Protein AF-A0A7L7L0I7-F1 (afdb_monomer)

Structure (mmCIF, N/CA/C/O backbone):
data_AF-A0A7L7L0I7-F1
#
_entry.id   AF-A0A7L7L0I7-F1
#
loop_
_atom_site.group_PDB
_atom_site.id
_atom_site.type_symbol
_atom_site.label_atom_id
_atom_site.label_alt_id
_atom_site.label_comp_id
_atom_site.label_asym_id
_atom_site.label_entity_id
_atom_site.label_seq_id
_atom_site.pdbx_PDB_ins_code
_atom_site.Cartn_x
_atom_site.Cartn_y
_atom_site.Cartn_z
_atom_site.occupancy
_atom_site.B_iso_or_equiv
_atom_site.auth_seq_id
_atom_site.auth_comp_id
_atom_site.auth_asym_id
_atom_site.auth_atom_id
_atom_site.pdbx_PDB_model_num
ATOM 1 N N . MET A 1 1 ? -63.829 -48.432 -15.837 1.00 37.16 1 MET A N 1
ATOM 2 C CA . MET A 1 1 ? -62.520 -49.097 -15.659 1.00 37.16 1 MET A CA 1
ATOM 3 C C . MET A 1 1 ? -61.585 -48.147 -14.925 1.00 37.16 1 MET A C 1
ATOM 5 O O . MET A 1 1 ? -61.527 -46.977 -15.271 1.00 37.16 1 MET A O 1
ATOM 9 N N . ARG A 1 2 ? -60.943 -48.648 -13.865 1.00 33.72 2 ARG A N 1
ATOM 10 C CA . ARG A 1 2 ? -59.972 -47.955 -13.002 1.00 33.72 2 ARG A CA 1
ATOM 11 C C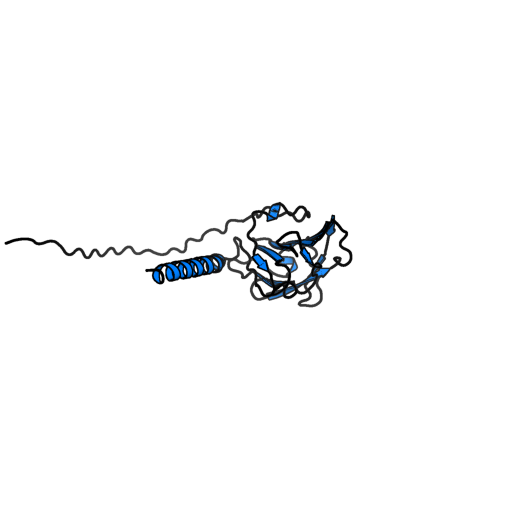 . ARG A 1 2 ? -58.786 -47.398 -13.803 1.00 33.72 2 ARG A C 1
ATOM 13 O O . ARG A 1 2 ? -58.254 -48.125 -14.635 1.00 33.72 2 ARG A O 1
ATOM 20 N N . LYS A 1 3 ? -58.307 -46.205 -13.429 1.00 29.91 3 LYS A N 1
ATOM 21 C CA . LYS A 1 3 ? -56.984 -45.972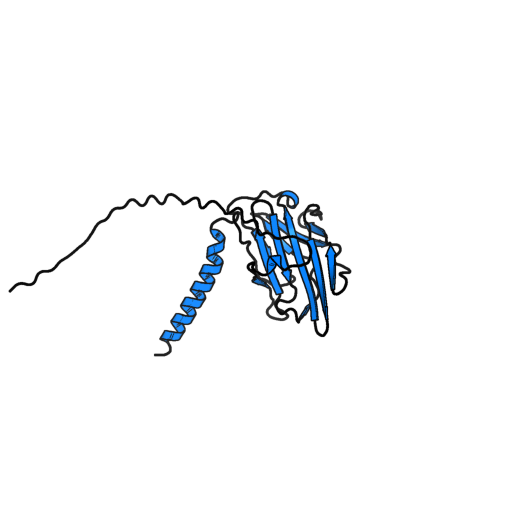 -12.805 1.00 29.91 3 LYS A CA 1
ATOM 22 C C . LYS A 1 3 ? -56.969 -44.570 -12.164 1.00 29.91 3 LYS A C 1
ATOM 24 O O . LYS A 1 3 ? -56.978 -43.557 -12.846 1.00 29.91 3 LYS A O 1
ATOM 29 N N . ILE A 1 4 ? -57.028 -44.578 -10.835 1.00 42.09 4 ILE A N 1
ATOM 30 C CA . ILE A 1 4 ? -56.716 -43.489 -9.893 1.00 42.09 4 ILE A CA 1
ATOM 31 C C . ILE A 1 4 ? -55.184 -43.376 -9.796 1.00 42.09 4 ILE A C 1
ATOM 33 O O . ILE A 1 4 ? -54.540 -44.402 -10.007 1.00 42.09 4 ILE A O 1
ATOM 37 N N . ILE A 1 5 ? -54.643 -42.191 -9.461 1.00 40.88 5 ILE A N 1
ATOM 38 C CA . ILE A 1 5 ? -53.455 -41.898 -8.604 1.00 40.88 5 ILE A CA 1
ATOM 39 C C . ILE A 1 5 ? -53.009 -40.453 -8.905 1.00 40.88 5 ILE A C 1
ATOM 41 O O . ILE A 1 5 ? -52.876 -40.106 -10.070 1.00 40.88 5 ILE A O 1
ATOM 45 N N . PHE A 1 6 ? -52.674 -39.555 -7.980 1.00 31.58 6 PHE A N 1
ATOM 46 C CA . PHE A 1 6 ? -52.970 -39.321 -6.561 1.00 31.58 6 PHE A CA 1
ATOM 47 C C . PHE A 1 6 ? -52.436 -37.895 -6.328 1.00 31.58 6 PHE A C 1
ATOM 49 O O . PHE A 1 6 ? -51.291 -37.605 -6.674 1.00 31.58 6 PHE A O 1
ATOM 56 N N . THR A 1 7 ? -53.246 -37.003 -5.769 1.00 41.06 7 THR A N 1
ATOM 57 C CA . THR A 1 7 ? -52.778 -35.722 -5.230 1.00 41.06 7 THR A CA 1
ATOM 58 C C . THR A 1 7 ? -51.928 -35.999 -3.991 1.00 41.06 7 THR A C 1
ATOM 60 O O . THR A 1 7 ? -52.389 -36.713 -3.103 1.00 41.06 7 THR A O 1
ATOM 63 N N . LEU A 1 8 ? -50.739 -35.403 -3.879 1.00 31.83 8 LEU A N 1
ATOM 64 C CA . LEU A 1 8 ? -50.093 -35.194 -2.580 1.00 31.83 8 LEU A CA 1
ATOM 65 C C . LEU A 1 8 ? -49.667 -33.734 -2.441 1.00 31.83 8 LEU A C 1
ATOM 67 O O . LEU A 1 8 ? -48.623 -33.295 -2.913 1.00 31.83 8 LEU A O 1
ATOM 71 N N . MET A 1 9 ? -50.542 -33.000 -1.766 1.00 39.47 9 MET A N 1
ATOM 72 C CA . MET A 1 9 ? -50.260 -31.751 -1.087 1.00 39.47 9 MET A CA 1
ATOM 73 C C . MET A 1 9 ? -49.710 -32.152 0.288 1.00 39.47 9 MET A C 1
ATOM 75 O O . MET A 1 9 ? -50.457 -32.673 1.112 1.00 39.47 9 MET A O 1
ATOM 79 N N . ILE A 1 10 ? -48.407 -31.984 0.520 1.00 38.50 10 ILE A N 1
ATOM 80 C CA . ILE A 1 10 ? -47.826 -32.109 1.860 1.00 38.50 10 ILE A CA 1
ATOM 81 C C . ILE A 1 10 ? -47.528 -30.700 2.364 1.00 38.50 10 ILE A C 1
ATOM 83 O O . ILE A 1 10 ? -46.547 -30.070 1.971 1.00 38.50 10 ILE A O 1
ATOM 87 N N . LEU A 1 11 ? -48.403 -30.228 3.254 1.00 36.75 11 LEU A N 1
ATOM 88 C CA . LEU A 1 11 ? -48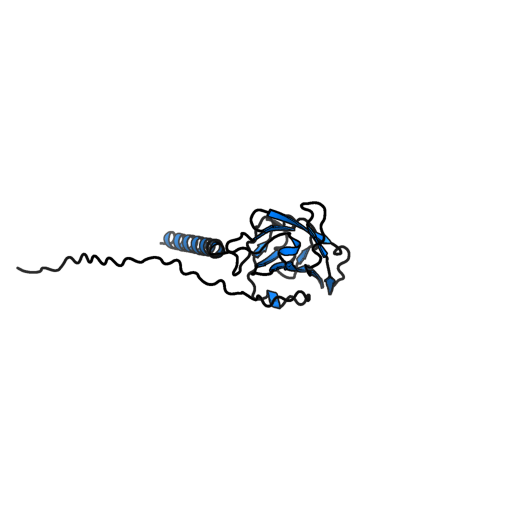.031 -29.307 4.318 1.00 36.75 11 LEU A CA 1
ATOM 89 C C . LEU A 1 11 ? -46.926 -29.975 5.152 1.00 36.75 11 LEU A C 1
ATOM 91 O O . LEU A 1 11 ? -47.187 -30.971 5.821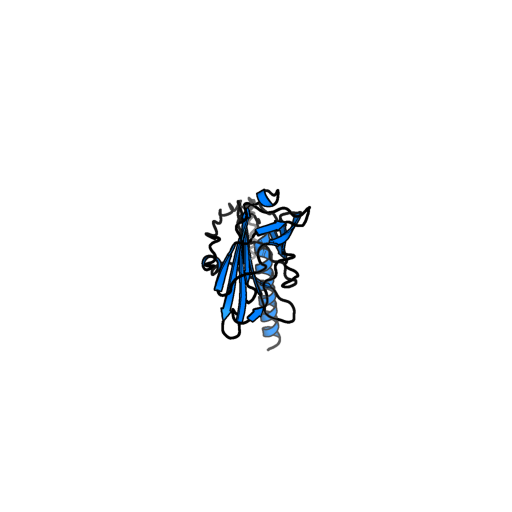 1.00 36.75 11 LEU A O 1
ATOM 95 N N . PHE A 1 12 ? -45.730 -29.395 5.173 1.00 39.81 12 PHE A N 1
ATOM 96 C CA . PHE A 1 12 ? -44.852 -29.484 6.337 1.00 39.81 12 PHE A CA 1
ATOM 97 C C . PHE A 1 12 ? -44.577 -28.062 6.808 1.00 39.81 12 PHE A C 1
ATOM 99 O O . PHE A 1 12 ? -43.749 -27.343 6.253 1.00 39.81 12 PHE A O 1
ATOM 106 N N . GLY A 1 13 ? -45.318 -27.660 7.839 1.00 38.69 13 GLY A N 1
ATOM 107 C CA . GLY A 1 13 ? -44.856 -26.629 8.745 1.00 38.69 13 GLY A CA 1
ATOM 108 C C . GLY A 1 13 ? -43.632 -27.169 9.470 1.00 38.69 13 GLY A C 1
ATOM 109 O O . GLY A 1 13 ? -43.744 -28.031 10.335 1.00 38.69 13 GLY A O 1
ATOM 110 N N . VAL A 1 14 ? -42.464 -26.662 9.103 1.00 39.59 14 VAL A N 1
ATOM 111 C CA . VAL A 1 14 ? -41.345 -26.549 10.028 1.00 39.59 14 VAL A CA 1
ATOM 112 C C . VAL A 1 14 ? -41.208 -25.057 10.246 1.00 39.59 14 VAL A C 1
ATOM 114 O O . VAL A 1 14 ? -40.896 -24.319 9.312 1.00 39.59 14 VAL A O 1
ATOM 117 N N . GLY A 1 15 ? -41.508 -24.604 11.461 1.00 37.28 15 GLY A N 1
ATOM 118 C CA . GLY A 1 15 ? -41.040 -23.308 11.919 1.00 37.28 15 GLY A CA 1
ATOM 119 C C . GLY A 1 15 ? -39.521 -23.355 11.898 1.00 37.28 15 GLY A C 1
ATOM 120 O O . GLY A 1 15 ? -38.905 -23.778 12.867 1.00 37.28 15 GLY A O 1
ATOM 121 N N . MET A 1 16 ? -38.918 -22.991 10.768 1.00 38.62 16 MET A N 1
ATOM 122 C CA . MET A 1 16 ? -37.518 -22.613 10.742 1.00 38.62 16 MET A CA 1
ATOM 123 C C . MET A 1 16 ? -37.476 -21.250 11.412 1.00 38.62 16 MET A C 1
ATOM 125 O O . MET A 1 16 ? -37.621 -20.210 10.771 1.00 38.62 16 MET A O 1
ATOM 129 N N . SER A 1 17 ? -37.352 -21.261 12.735 1.00 36.41 17 SER A N 1
ATOM 130 C CA . SER A 1 17 ? -36.652 -20.193 13.420 1.00 36.41 17 SER A CA 1
ATOM 131 C C . SER A 1 17 ? -35.310 -20.072 12.711 1.00 36.41 17 SER A C 1
ATOM 133 O O . SER A 1 17 ? -34.420 -20.905 12.872 1.00 36.41 17 SER A O 1
ATOM 135 N N . PHE A 1 18 ? -35.195 -19.068 11.844 1.00 34.66 18 PHE A N 1
ATOM 136 C CA . PHE A 1 18 ? -33.903 -18.559 11.436 1.00 34.66 18 PHE A CA 1
ATOM 137 C C . PHE A 1 18 ? -33.312 -17.940 12.696 1.00 34.66 18 PHE A C 1
ATOM 139 O O . PHE A 1 18 ? -33.428 -16.738 12.924 1.00 34.66 18 PHE A O 1
ATOM 146 N N . GLU A 1 19 ? -32.750 -18.774 13.570 1.00 34.09 19 GLU A N 1
ATOM 147 C CA . GLU A 1 19 ? -31.750 -18.264 14.483 1.00 34.09 19 GLU A CA 1
ATOM 148 C C . GLU A 1 19 ? -30.658 -17.711 13.573 1.00 34.09 19 GLU A C 1
ATOM 150 O O . GLU A 1 19 ? -30.150 -18.453 12.722 1.00 34.09 19 GLU A O 1
ATOM 155 N N . PRO A 1 20 ? -30.355 -16.403 13.635 1.00 35.62 20 PRO A N 1
ATOM 156 C CA . PRO A 1 20 ? -29.200 -15.906 12.928 1.00 35.62 20 PRO A CA 1
ATOM 157 C C . PRO A 1 20 ? -28.028 -16.722 13.456 1.00 35.62 20 PRO A C 1
ATOM 159 O O . PRO A 1 20 ? -27.675 -16.623 14.630 1.00 35.62 20 PRO A O 1
ATOM 162 N N . THR A 1 21 ? -27.448 -17.571 12.608 1.00 33.16 21 THR A N 1
ATOM 163 C CA . THR A 1 21 ? -26.147 -18.151 12.901 1.00 33.16 21 THR A CA 1
ATOM 164 C C . THR A 1 21 ? -25.219 -16.969 13.091 1.00 33.16 21 THR A C 1
ATOM 166 O O . THR A 1 21 ? -24.841 -16.304 12.125 1.00 33.16 21 THR A O 1
ATOM 169 N N . VAL A 1 22 ? -24.896 -16.679 14.347 1.00 36.16 22 VAL A N 1
ATOM 170 C CA . VAL A 1 22 ? -23.727 -15.895 14.716 1.00 36.16 22 VAL A CA 1
ATOM 171 C C . VAL A 1 22 ? -22.538 -16.717 14.251 1.00 36.16 22 VAL A C 1
ATOM 173 O O . VAL A 1 22 ? -21.997 -17.550 14.972 1.00 36.16 22 VAL A O 1
ATOM 176 N N . VAL A 1 23 ? -22.187 -16.548 12.977 1.00 39.06 23 VAL A N 1
ATOM 177 C CA . VAL A 1 23 ? -20.902 -16.995 12.466 1.00 39.06 23 VAL A CA 1
ATOM 178 C C . VAL A 1 23 ? -19.900 -16.158 13.240 1.00 39.06 23 VAL A C 1
ATOM 180 O O . VAL A 1 23 ? -19.823 -14.944 13.049 1.00 39.06 23 VAL A O 1
ATOM 183 N N . SER A 1 24 ? -19.218 -16.782 14.199 1.00 36.16 24 SER A N 1
ATOM 184 C CA . SER A 1 24 ? -18.076 -16.152 14.842 1.00 36.16 24 SER A CA 1
ATOM 185 C C . SER A 1 24 ? -17.120 -15.784 13.717 1.00 36.16 24 SER A C 1
ATOM 187 O O . SER A 1 24 ? -16.727 -16.649 12.930 1.00 36.16 24 SER A O 1
ATOM 189 N N . ALA A 1 25 ? -16.846 -14.490 13.578 1.00 41.84 25 ALA A N 1
ATOM 190 C CA . ALA A 1 25 ? -15.777 -14.019 12.727 1.00 41.84 25 ALA A CA 1
ATOM 191 C C . ALA A 1 25 ? -14.532 -14.818 13.105 1.00 41.84 25 ALA A C 1
ATOM 193 O O . ALA A 1 25 ? -14.096 -14.754 14.256 1.00 41.84 25 ALA A O 1
ATOM 194 N N . ALA A 1 26 ? -13.999 -15.604 12.169 1.00 41.25 26 ALA A N 1
ATOM 195 C CA . ALA A 1 26 ? -12.657 -16.117 12.340 1.00 41.25 26 ALA A CA 1
ATOM 196 C C . ALA A 1 26 ? -11.780 -14.900 12.651 1.00 41.25 26 ALA A C 1
ATOM 198 O O . ALA A 1 26 ? -11.862 -13.869 11.976 1.00 41.25 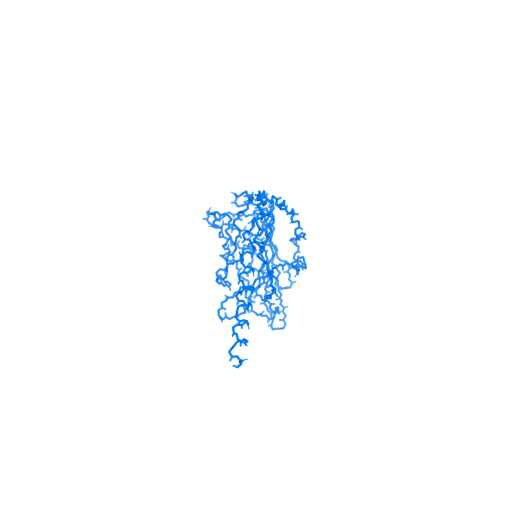26 ALA A O 1
ATOM 199 N N . THR A 1 27 ? -11.023 -14.978 13.741 1.00 48.53 27 THR A N 1
ATOM 200 C CA . THR A 1 27 ? -9.938 -14.040 14.009 1.00 48.53 27 THR A CA 1
ATOM 201 C C . THR A 1 27 ? -8.896 -14.317 12.933 1.00 48.53 27 THR A C 1
ATOM 203 O O . THR A 1 27 ? -7.991 -15.124 13.144 1.00 48.53 27 THR A O 1
ATOM 206 N N . ASP A 1 28 ? -9.126 -13.784 11.734 1.00 58.94 28 ASP A N 1
ATOM 207 C CA . ASP A 1 28 ? -8.284 -13.995 10.567 1.00 58.94 28 ASP A CA 1
ATOM 208 C C . ASP A 1 28 ? -6.947 -13.306 10.840 1.00 58.94 28 ASP A C 1
ATOM 210 O O . ASP A 1 28 ? -6.742 -12.149 10.492 1.00 58.94 28 ASP A O 1
ATOM 214 N N . ASP A 1 29 ? -6.027 -14.010 11.499 1.00 74.69 29 ASP A N 1
ATOM 215 C CA . ASP A 1 29 ? -4.625 -13.626 11.475 1.00 74.69 29 ASP A CA 1
ATOM 216 C C . ASP A 1 29 ? -4.129 -13.856 10.046 1.00 74.69 29 ASP A C 1
ATOM 218 O O . ASP A 1 29 ? -3.817 -14.979 9.632 1.00 74.69 29 ASP A O 1
ATOM 222 N N . PHE A 1 30 ? -4.083 -12.778 9.264 1.00 85.25 30 PHE A N 1
ATOM 223 C CA . PHE A 1 30 ? -3.623 -12.828 7.879 1.00 85.25 30 PHE A CA 1
ATOM 224 C C . PHE A 1 30 ? -2.147 -13.232 7.751 1.00 85.25 30 PHE A C 1
ATOM 226 O O . PHE A 1 30 ? -1.688 -13.463 6.630 1.00 85.25 30 PHE A O 1
ATOM 233 N N . ASN A 1 31 ? -1.408 -13.328 8.869 1.00 89.50 31 ASN A N 1
ATOM 234 C CA . ASN A 1 31 ? 0.019 -13.638 8.931 1.00 89.50 31 ASN A CA 1
ATOM 235 C C . ASN A 1 31 ? 0.888 -12.672 8.103 1.00 89.50 31 ASN A C 1
ATOM 237 O O . ASN A 1 31 ? 1.985 -13.025 7.668 1.00 89.50 31 ASN A O 1
ATOM 241 N N . ILE A 1 32 ? 0.401 -11.442 7.911 1.00 93.25 32 ILE A N 1
ATOM 242 C CA . ILE A 1 32 ? 1.075 -10.393 7.143 1.00 93.25 32 ILE A CA 1
ATOM 243 C C . ILE A 1 32 ? 2.121 -9.697 8.014 1.00 93.25 32 ILE A C 1
ATOM 245 O O . ILE A 1 32 ? 1.827 -9.214 9.115 1.00 93.25 32 ILE A O 1
ATOM 249 N N . LYS A 1 33 ? 3.350 -9.614 7.504 1.00 96.56 33 LYS A N 1
ATOM 250 C CA . LYS A 1 33 ? 4.490 -8.961 8.148 1.00 96.56 33 LYS A CA 1
ATOM 251 C C . LYS A 1 33 ? 5.002 -7.852 7.246 1.00 96.56 33 LYS A C 1
ATOM 253 O O . LYS A 1 33 ? 5.493 -8.112 6.163 1.00 96.56 33 LYS A O 1
ATOM 258 N N . ILE A 1 34 ? 5.005 -6.628 7.769 1.00 98.06 34 ILE A N 1
ATOM 259 C CA . ILE A 1 34 ? 5.546 -5.466 7.057 1.00 98.06 34 ILE A CA 1
ATOM 260 C C . ILE A 1 34 ? 7.084 -5.501 7.100 1.00 98.06 34 ILE A C 1
ATOM 262 O O . ILE A 1 34 ? 7.708 -4.874 7.962 1.00 98.06 34 ILE A O 1
ATOM 266 N N . ASP A 1 35 ? 7.694 -6.300 6.222 1.00 97.44 35 ASP A N 1
ATOM 267 C CA . ASP A 1 35 ? 9.140 -6.560 6.152 1.00 97.44 35 ASP A CA 1
ATOM 268 C C . ASP A 1 35 ? 9.767 -6.336 4.756 1.00 97.44 35 ASP A C 1
ATOM 270 O O . ASP A 1 35 ? 10.996 -6.352 4.605 1.00 97.44 35 ASP A O 1
ATOM 274 N N . GLY A 1 36 ? 8.938 -6.045 3.754 1.00 96.56 36 GLY A N 1
ATOM 275 C CA . GLY A 1 36 ? 9.287 -5.770 2.368 1.00 96.56 36 GLY A CA 1
ATOM 276 C C . GLY A 1 36 ? 9.706 -7.001 1.568 1.00 96.56 36 GLY A C 1
ATOM 277 O O . GLY A 1 36 ? 10.447 -6.853 0.595 1.00 96.56 36 GLY A O 1
ATOM 278 N N . LYS A 1 37 ? 9.309 -8.212 1.982 1.00 96.75 37 LYS A N 1
ATOM 279 C CA . LYS A 1 37 ? 9.459 -9.436 1.173 1.00 96.75 37 LYS A CA 1
ATOM 280 C C . LYS A 1 37 ? 8.229 -9.757 0.333 1.00 96.75 37 LYS A C 1
ATOM 282 O O . LYS A 1 37 ? 8.372 -10.465 -0.657 1.00 96.75 37 LYS A O 1
ATOM 287 N N . PHE A 1 38 ? 7.060 -9.251 0.715 1.00 96.81 38 PHE A N 1
ATOM 288 C CA . PHE A 1 38 ? 5.784 -9.324 -0.005 1.00 96.81 38 PHE A CA 1
ATOM 289 C C . PHE A 1 38 ? 5.189 -10.722 -0.279 1.00 96.81 38 PHE A C 1
ATOM 291 O O . PHE A 1 38 ? 4.057 -10.804 -0.745 1.00 96.81 38 PHE A O 1
ATOM 298 N N . ALA A 1 39 ? 5.902 -11.820 -0.008 1.00 96.69 39 ALA A N 1
ATOM 299 C CA . ALA A 1 39 ? 5.430 -13.185 -0.282 1.00 96.69 39 ALA A CA 1
ATOM 300 C C . ALA A 1 39 ? 4.195 -13.589 0.550 1.00 96.69 39 ALA A C 1
ATOM 302 O O . ALA A 1 39 ? 3.417 -14.452 0.158 1.00 96.69 39 ALA A O 1
ATOM 303 N N . ASP A 1 40 ? 3.991 -12.947 1.697 1.00 95.81 40 ASP A N 1
ATOM 304 C CA . ASP A 1 40 ? 2.801 -13.061 2.543 1.00 95.81 40 ASP A CA 1
ATOM 305 C C . ASP A 1 40 ? 1.520 -12.528 1.881 1.00 95.81 40 ASP A C 1
ATOM 307 O O . ASP A 1 40 ? 0.413 -12.838 2.332 1.00 95.81 40 ASP A O 1
ATOM 311 N N . TRP A 1 41 ? 1.657 -11.775 0.789 1.00 95.81 41 TRP A N 1
ATOM 312 C CA . TRP A 1 41 ? 0.539 -11.282 -0.002 1.00 95.81 41 TRP A CA 1
ATOM 313 C C . TRP A 1 41 ? 0.151 -12.203 -1.152 1.00 95.81 41 TRP A C 1
ATOM 315 O O . TRP A 1 41 ? -0.930 -12.005 -1.699 1.00 95.81 41 TRP A O 1
ATOM 325 N N . ASP A 1 42 ? 0.968 -13.183 -1.550 1.00 93.62 42 ASP A N 1
ATOM 326 C CA . ASP A 1 42 ? 0.788 -13.949 -2.796 1.00 93.62 42 ASP A CA 1
ATOM 327 C C . ASP A 1 42 ? -0.587 -14.630 -2.896 1.00 93.62 42 ASP A C 1
ATOM 329 O O . ASP A 1 42 ? -1.252 -14.541 -3.930 1.00 93.62 42 ASP A O 1
ATOM 333 N N . ASP A 1 43 ? -1.058 -15.220 -1.799 1.00 89.62 43 ASP A N 1
ATOM 334 C CA . ASP A 1 43 ? -2.342 -15.919 -1.668 1.00 89.62 43 ASP A CA 1
ATOM 335 C C . ASP A 1 43 ? -3.523 -15.000 -1.301 1.00 89.62 43 ASP A C 1
ATOM 337 O O . ASP A 1 43 ? -4.675 -15.440 -1.274 1.00 89.62 43 ASP A O 1
ATOM 341 N N . LYS A 1 44 ? -3.266 -13.718 -1.026 1.00 89.81 44 LYS A N 1
ATOM 342 C CA . LYS A 1 44 ? -4.302 -12.756 -0.640 1.00 89.81 44 LYS A CA 1
ATOM 343 C C . LYS A 1 44 ? -5.092 -12.271 -1.859 1.00 89.81 44 LYS A C 1
ATOM 345 O O . LYS A 1 44 ? -4.506 -12.094 -2.936 1.00 89.81 44 LYS A O 1
ATOM 350 N N . PRO A 1 45 ? -6.408 -12.015 -1.711 1.00 90.38 45 PRO A N 1
ATOM 351 C CA . PRO A 1 45 ? -7.227 -11.487 -2.795 1.00 90.38 45 PRO A CA 1
ATOM 352 C C . PRO A 1 45 ? -6.703 -10.126 -3.246 1.00 90.38 45 PRO A C 1
ATOM 354 O O . PRO A 1 45 ? -6.411 -9.257 -2.426 1.00 90.38 45 PRO A O 1
ATOM 357 N N . LYS A 1 46 ? -6.609 -9.938 -4.559 1.00 91.44 46 LYS A N 1
ATOM 358 C CA . LYS A 1 46 ? -6.111 -8.719 -5.192 1.00 91.44 46 LYS A CA 1
ATOM 359 C C . LYS A 1 46 ? -7.091 -8.239 -6.252 1.00 91.44 46 LYS A C 1
ATOM 361 O O . LYS A 1 46 ? -7.821 -9.030 -6.850 1.00 91.44 46 LYS A O 1
ATOM 366 N N . HIS A 1 47 ? -7.103 -6.933 -6.466 1.00 92.69 47 HIS A N 1
ATOM 367 C CA . HIS A 1 47 ? -8.000 -6.245 -7.375 1.00 92.69 47 HIS A CA 1
ATOM 368 C C . HIS A 1 47 ? -7.212 -5.382 -8.349 1.00 92.69 47 HIS A C 1
ATOM 370 O O . HIS A 1 47 ? -6.272 -4.683 -7.963 1.00 92.69 47 HIS A O 1
ATOM 376 N N . ASP A 1 48 ? -7.654 -5.392 -9.600 1.00 96.69 48 ASP A N 1
ATOM 377 C CA . ASP A 1 48 ? -7.087 -4.553 -10.645 1.00 96.69 48 ASP A CA 1
ATOM 378 C C . ASP A 1 48 ? -7.501 -3.102 -10.406 1.00 96.69 48 ASP A C 1
ATOM 380 O O . ASP A 1 48 ? -8.685 -2.792 -10.247 1.00 96.69 48 ASP A O 1
ATOM 384 N N . VAL A 1 49 ? -6.516 -2.210 -10.422 1.00 93.44 49 VAL A N 1
ATOM 385 C CA . VAL A 1 49 ? -6.709 -0.762 -10.336 1.00 93.44 49 VAL A CA 1
ATOM 386 C C . VAL A 1 49 ? -6.159 -0.143 -11.610 1.00 93.44 49 VAL A C 1
ATOM 388 O O . VAL A 1 49 ? -5.004 -0.360 -11.975 1.00 93.44 49 VAL A O 1
ATOM 391 N N . TYR A 1 50 ? -6.994 0.587 -12.335 1.00 93.06 50 TYR A N 1
ATOM 392 C CA . TYR A 1 50 ? -6.653 1.057 -13.669 1.00 93.06 50 TYR A CA 1
ATOM 393 C C . TYR A 1 50 ? -7.471 2.277 -14.091 1.00 93.06 50 TYR A C 1
ATOM 395 O O . TYR A 1 50 ? -8.589 2.519 -13.626 1.00 93.06 50 TYR A O 1
ATOM 403 N N . TYR A 1 51 ? -6.894 3.000 -15.041 1.00 90.38 51 TYR A N 1
ATOM 404 C CA . TYR A 1 51 ? -7.603 3.864 -15.973 1.00 90.38 51 TYR A CA 1
ATOM 405 C C . TYR A 1 51 ? -7.702 3.155 -17.327 1.00 90.38 51 TYR A C 1
ATOM 407 O O . TYR A 1 51 ? -7.007 2.166 -17.553 1.00 90.38 51 TYR A O 1
ATOM 415 N N . ASP A 1 52 ? -8.527 3.669 -18.239 1.00 85.81 52 ASP A N 1
ATOM 416 C CA . ASP A 1 52 ? -8.697 3.086 -19.582 1.00 85.81 52 ASP A CA 1
ATOM 417 C C . ASP A 1 52 ? -7.390 3.056 -20.400 1.00 85.81 52 ASP A C 1
ATOM 419 O O . ASP A 1 52 ? -7.266 2.311 -21.370 1.00 85.81 52 ASP A O 1
ATOM 423 N N . TYR A 1 53 ? -6.405 3.859 -19.994 1.00 83.62 53 TYR A N 1
ATOM 424 C CA . TYR A 1 53 ? -5.067 3.921 -20.563 1.00 83.62 53 TYR A CA 1
ATOM 425 C C . TYR A 1 53 ? -4.004 3.701 -19.475 1.00 83.62 53 TYR A C 1
ATOM 427 O O . TYR A 1 53 ? -4.134 4.172 -18.341 1.00 83.62 53 TYR A O 1
ATOM 435 N N . GLY A 1 54 ? -2.913 3.038 -19.865 1.00 87.38 54 GLY A N 1
ATOM 436 C CA . GLY A 1 54 ? -1.730 2.828 -19.036 1.00 87.38 54 GLY A CA 1
ATOM 437 C C . GLY A 1 54 ? -1.668 1.441 -18.390 1.00 87.38 54 GLY A C 1
ATOM 438 O O . GLY A 1 54 ? -2.502 0.578 -18.669 1.00 87.38 54 GLY A O 1
ATOM 439 N N . PRO A 1 55 ? -0.653 1.202 -17.543 1.00 93.75 55 PRO A N 1
ATOM 440 C CA . PRO A 1 55 ? -0.472 -0.091 -16.907 1.00 93.75 55 PRO A CA 1
ATOM 441 C C . PRO A 1 55 ? -1.581 -0.356 -15.889 1.00 93.75 55 PRO A C 1
ATOM 443 O O . PRO A 1 55 ? -2.058 0.563 -15.206 1.00 93.75 55 PRO A O 1
ATOM 446 N N . VAL A 1 56 ? -1.953 -1.631 -15.773 1.00 96.81 56 VAL A N 1
ATOM 447 C CA . VAL A 1 56 ? -2.841 -2.132 -14.721 1.00 96.81 56 VAL A CA 1
ATOM 448 C C . VAL A 1 56 ? -2.028 -2.271 -13.442 1.00 96.81 56 VAL A C 1
ATOM 450 O O . VAL A 1 56 ? -0.966 -2.893 -13.435 1.00 96.81 56 VAL A O 1
ATOM 453 N N . LYS A 1 57 ? -2.530 -1.681 -12.363 1.00 97.75 57 LYS A N 1
ATOM 454 C CA . LYS A 1 57 ? -1.997 -1.803 -11.007 1.00 97.75 57 LYS A CA 1
ATOM 455 C C . LYS A 1 57 ? -2.766 -2.904 -10.301 1.00 97.75 57 LYS A C 1
ATOM 457 O O . LYS A 1 57 ? -3.845 -3.306 -10.739 1.00 97.75 57 LYS A O 1
ATOM 462 N N . GLU A 1 58 ? -2.233 -3.362 -9.187 1.00 97.12 58 GLU A N 1
ATOM 463 C CA . GLU A 1 58 ? -2.877 -4.392 -8.389 1.00 97.12 58 GLU A CA 1
ATOM 464 C C . GLU A 1 58 ? -2.838 -4.000 -6.919 1.00 97.12 58 GLU A C 1
ATOM 466 O O . GLU A 1 58 ? -1.813 -3.526 -6.437 1.00 97.12 58 GLU A O 1
ATOM 471 N N . ALA A 1 59 ? -3.949 -4.167 -6.207 1.00 97.75 59 ALA A N 1
ATOM 472 C CA . ALA A 1 59 ? -4.021 -3.836 -4.791 1.00 97.75 59 ALA A CA 1
ATOM 473 C C . ALA A 1 59 ? -4.865 -4.833 -3.996 1.00 97.75 59 ALA A C 1
ATOM 475 O O . ALA A 1 59 ? -5.815 -5.421 -4.510 1.00 97.75 59 ALA A O 1
ATOM 476 N N . SER A 1 60 ? -4.518 -5.005 -2.724 1.00 96.38 60 SER A N 1
ATOM 477 C CA . SER A 1 60 ? -5.236 -5.841 -1.762 1.00 96.38 60 SER A CA 1
ATOM 478 C C . SER A 1 60 ? -5.548 -5.019 -0.520 1.00 96.38 60 SER A C 1
ATOM 480 O O . SER A 1 60 ? -4.702 -4.255 -0.055 1.00 96.38 60 SER A O 1
ATOM 482 N N . LEU A 1 61 ? -6.765 -5.163 -0.000 1.00 96.38 61 LEU A N 1
ATOM 483 C CA . LEU A 1 61 ? -7.204 -4.536 1.239 1.00 96.38 61 LEU A CA 1
ATOM 484 C C . LEU A 1 61 ? -7.812 -5.619 2.122 1.00 96.38 61 LEU A C 1
ATOM 486 O O . LEU A 1 61 ? -8.757 -6.301 1.721 1.00 96.38 61 LEU A O 1
ATOM 490 N N . LEU A 1 62 ? -7.269 -5.765 3.321 1.00 93.19 62 LEU A N 1
ATOM 491 C CA . LEU A 1 62 ? -7.708 -6.742 4.310 1.00 93.19 62 LEU A CA 1
ATOM 492 C C . LEU A 1 62 ? -7.882 -6.037 5.647 1.00 93.19 62 LEU A C 1
ATOM 494 O O . LEU A 1 62 ? -7.243 -5.014 5.900 1.00 93.19 62 LEU A O 1
ATOM 498 N N . ALA A 1 63 ? -8.752 -6.562 6.498 1.00 91.81 63 ALA A N 1
ATOM 499 C CA . ALA A 1 63 ? -8.955 -5.995 7.822 1.00 91.81 63 ALA A CA 1
ATOM 500 C C . ALA A 1 63 ? -9.398 -7.059 8.824 1.00 91.81 63 ALA A C 1
ATOM 502 O O . ALA A 1 63 ? -10.280 -7.867 8.529 1.00 91.81 63 ALA A O 1
ATOM 503 N N . ASP A 1 64 ? -8.804 -7.026 10.011 1.00 87.88 64 ASP A N 1
ATOM 504 C CA . ASP A 1 64 ? -9.188 -7.851 11.156 1.00 87.88 64 ASP A CA 1
ATOM 505 C C . ASP A 1 64 ? -9.667 -6.962 12.324 1.00 87.88 64 ASP A C 1
ATOM 507 O O . ASP A 1 64 ? -10.061 -5.801 12.145 1.00 87.88 64 ASP A O 1
ATOM 511 N N . ASP A 1 65 ? -9.704 -7.521 13.531 1.00 86.94 65 ASP A N 1
ATOM 512 C CA . ASP A 1 65 ? -10.097 -6.831 14.759 1.00 86.94 65 ASP A CA 1
ATOM 513 C C . ASP A 1 65 ? -9.080 -5.769 15.219 1.00 86.94 65 ASP A C 1
ATOM 515 O O . ASP A 1 65 ? -9.436 -4.874 15.986 1.00 86.94 65 ASP A O 1
ATOM 519 N N . LYS A 1 66 ? -7.838 -5.818 14.730 1.00 89.19 66 LYS A N 1
ATOM 520 C CA . LYS A 1 66 ? -6.717 -4.986 15.194 1.00 89.19 66 LYS A CA 1
ATOM 521 C C . LYS A 1 66 ? -6.196 -4.028 14.137 1.00 89.19 66 LYS A C 1
ATOM 523 O O . LYS A 1 66 ? -5.803 -2.908 14.467 1.00 89.19 66 LYS A O 1
ATOM 528 N N . TYR A 1 67 ? -6.179 -4.455 12.883 1.00 94.25 67 TYR A N 1
ATOM 529 C CA . TYR A 1 67 ? -5.443 -3.800 11.823 1.00 94.25 67 TYR A CA 1
ATOM 530 C C . TYR A 1 67 ? -6.208 -3.766 10.503 1.00 94.25 67 TYR A C 1
ATOM 532 O O . TYR A 1 67 ? -6.985 -4.656 10.158 1.00 94.25 67 TYR A O 1
ATOM 540 N N . ILE A 1 68 ? -5.896 -2.734 9.726 1.00 96.12 68 ILE A N 1
ATOM 541 C CA . ILE A 1 68 ? -6.159 -2.647 8.295 1.00 96.12 68 ILE A CA 1
ATOM 542 C C . ILE A 1 68 ? -4.829 -2.884 7.584 1.00 96.12 68 ILE A C 1
ATOM 544 O O . ILE A 1 68 ? -3.835 -2.219 7.880 1.00 96.12 68 ILE A O 1
ATOM 548 N N . TYR A 1 69 ? -4.807 -3.814 6.640 1.00 97.50 69 TYR A N 1
ATOM 549 C CA . TYR A 1 69 ? -3.639 -4.142 5.832 1.00 97.50 69 TYR A CA 1
ATOM 550 C C . TYR A 1 69 ? -3.877 -3.691 4.401 1.00 97.50 69 TYR A C 1
ATOM 552 O O . TYR A 1 69 ? -4.939 -3.952 3.830 1.00 97.50 69 TYR A O 1
ATOM 560 N N . TYR A 1 70 ? -2.879 -3.046 3.807 1.00 98.50 70 TYR A N 1
ATOM 561 C CA . TYR A 1 70 ? -2.959 -2.617 2.420 1.00 98.50 70 TYR A CA 1
ATOM 562 C C . TYR A 1 70 ? -1.688 -2.956 1.654 1.00 98.50 70 TYR A C 1
ATOM 564 O O . TYR A 1 70 ? -0.579 -2.700 2.121 1.00 98.50 70 TYR A O 1
ATOM 572 N N . TYR A 1 71 ? -1.880 -3.498 0.457 1.00 98.56 71 TYR A N 1
ATOM 573 C CA . TYR A 1 71 ? -0.842 -3.766 -0.528 1.00 98.56 71 TYR A CA 1
ATOM 574 C C . TYR A 1 71 ? -1.199 -3.057 -1.822 1.00 98.56 71 TYR A C 1
ATOM 576 O O . TYR A 1 71 ? -2.358 -3.076 -2.242 1.00 98.56 71 TYR A O 1
ATOM 584 N N . VAL A 1 72 ? -0.200 -2.488 -2.489 1.00 98.62 72 VAL A N 1
ATOM 585 C CA . VAL A 1 72 ? -0.368 -1.930 -3.828 1.00 98.62 72 VAL A CA 1
ATOM 586 C C . VAL A 1 72 ? 0.900 -2.096 -4.658 1.00 98.62 72 VAL A C 1
ATOM 588 O O . VAL A 1 72 ? 1.985 -1.703 -4.239 1.00 98.62 72 VAL A O 1
ATOM 591 N N . SER A 1 73 ? 0.752 -2.630 -5.867 1.00 98.38 73 SER A N 1
ATOM 592 C CA . SER A 1 73 ? 1.777 -2.689 -6.906 1.00 98.38 73 SER A CA 1
ATOM 593 C C . SER A 1 73 ? 1.445 -1.713 -8.028 1.00 98.38 73 SER A C 1
ATOM 595 O O . SER A 1 73 ? 0.326 -1.697 -8.545 1.00 98.38 73 SER A O 1
ATOM 597 N N . MET A 1 74 ? 2.434 -0.924 -8.455 1.00 98.12 74 MET A N 1
ATOM 598 C CA . MET A 1 74 ? 2.304 -0.028 -9.611 1.00 98.12 74 MET A CA 1
ATOM 599 C C . MET A 1 74 ? 2.262 -0.775 -10.960 1.00 98.12 74 MET A C 1
ATOM 601 O O . MET A 1 74 ? 1.995 -0.161 -11.991 1.00 98.12 74 MET A O 1
ATOM 605 N N . SER A 1 75 ? 2.526 -2.084 -10.963 1.00 97.62 75 SER A N 1
ATOM 606 C CA . SER A 1 75 ? 2.538 -2.932 -12.155 1.00 97.62 75 SER A CA 1
ATOM 607 C C . SER A 1 75 ? 2.032 -4.322 -11.797 1.00 97.62 75 SER A C 1
ATOM 609 O O . SER A 1 75 ? 2.738 -5.089 -11.155 1.00 97.62 75 SER A O 1
ATOM 611 N N . LYS A 1 76 ? 0.834 -4.697 -12.246 1.00 96.94 76 LYS A N 1
ATOM 612 C CA . LYS A 1 76 ? 0.331 -6.073 -12.102 1.00 96.94 76 LYS A CA 1
ATOM 613 C C . LYS A 1 76 ? 1.189 -7.076 -12.882 1.00 96.94 76 LYS A C 1
ATOM 615 O O . LYS A 1 76 ? 1.322 -8.232 -12.500 1.00 96.94 76 LYS A O 1
ATOM 620 N N . SER A 1 77 ? 1.757 -6.641 -14.006 1.00 96.44 77 SER A N 1
ATOM 621 C CA . SER A 1 77 ? 2.564 -7.497 -14.881 1.00 96.44 77 SER A CA 1
ATOM 622 C C . SER A 1 77 ? 4.006 -7.691 -14.396 1.00 96.44 77 SER A C 1
ATOM 624 O O . SER A 1 77 ? 4.703 -8.560 -14.926 1.00 96.44 77 SER A O 1
ATOM 626 N N . HIS A 1 78 ? 4.457 -6.871 -13.437 1.00 95.69 78 HIS A N 1
ATOM 627 C CA . HIS A 1 78 ? 5.855 -6.730 -13.009 1.00 95.69 78 HIS A CA 1
ATOM 628 C C . HIS A 1 78 ? 6.822 -6.355 -14.145 1.00 95.69 78 HIS A C 1
ATOM 630 O O . HIS A 1 78 ? 8.019 -6.630 -14.077 1.00 95.69 78 HIS A O 1
ATOM 636 N N . LYS A 1 79 ? 6.301 -5.754 -15.219 1.00 96.06 79 LYS A N 1
ATOM 637 C CA . LYS A 1 79 ? 7.055 -5.404 -16.433 1.00 96.06 79 LYS A CA 1
ATOM 638 C C . LYS A 1 79 ? 6.808 -3.973 -16.899 1.00 96.06 79 LYS A C 1
ATOM 640 O O . LYS A 1 79 ? 7.286 -3.594 -17.963 1.00 96.06 79 LYS A O 1
ATOM 645 N N . ASP A 1 80 ? 6.059 -3.189 -16.131 1.00 96.94 80 ASP A N 1
ATOM 646 C CA . ASP A 1 80 ? 5.733 -1.816 -16.496 1.00 96.94 80 ASP A CA 1
ATOM 647 C C . ASP A 1 80 ? 6.749 -0.824 -15.918 1.00 96.94 80 ASP A C 1
ATOM 649 O O . ASP A 1 80 ? 7.454 -1.092 -14.941 1.00 96.94 80 ASP A O 1
ATOM 653 N N . THR A 1 81 ? 6.793 0.359 -16.526 1.00 97.00 81 THR A N 1
ATOM 654 C CA . THR A 1 81 ? 7.484 1.528 -15.978 1.00 97.00 81 THR A CA 1
ATOM 655 C C . THR A 1 81 ? 6.432 2.533 -15.527 1.00 97.00 81 THR A C 1
ATOM 657 O O . THR A 1 81 ? 5.766 3.149 -16.359 1.00 97.00 81 THR A O 1
ATOM 660 N N . TYR A 1 82 ? 6.242 2.668 -14.214 1.00 95.06 82 TYR A N 1
ATOM 661 C CA . TYR A 1 82 ? 5.267 3.593 -13.641 1.00 95.06 82 TYR A CA 1
ATOM 662 C C . TYR A 1 82 ? 5.729 4.095 -12.267 1.00 95.06 82 TYR A C 1
ATOM 664 O O . TYR A 1 82 ? 6.004 3.281 -11.379 1.00 95.06 82 TYR A O 1
ATOM 672 N N . PRO A 1 83 ? 5.795 5.422 -12.055 1.00 92.88 83 PRO A N 1
ATOM 673 C CA . PRO A 1 83 ? 6.284 5.979 -10.805 1.00 92.88 83 PRO A CA 1
ATOM 674 C C . PRO A 1 83 ? 5.331 5.678 -9.648 1.00 92.88 83 PRO A C 1
ATOM 676 O O . PRO A 1 83 ? 4.105 5.723 -9.791 1.00 92.88 83 PRO A O 1
ATOM 679 N N . PHE A 1 84 ? 5.910 5.430 -8.475 1.00 96.38 84 PHE A N 1
ATOM 680 C CA . PHE A 1 84 ? 5.146 5.246 -7.249 1.00 96.38 84 PHE A CA 1
ATOM 681 C C . PHE A 1 84 ? 4.352 6.507 -6.898 1.00 96.38 84 PHE A C 1
ATOM 683 O O . PHE A 1 84 ? 4.912 7.601 -6.838 1.00 96.38 84 PHE A O 1
ATOM 690 N N . GLN A 1 85 ? 3.051 6.350 -6.655 1.00 95.94 85 GLN A N 1
ATOM 691 C CA . GLN A 1 85 ? 2.187 7.451 -6.233 1.00 95.94 85 GLN A CA 1
ATOM 692 C C . GLN A 1 85 ? 2.188 7.559 -4.713 1.00 95.94 85 GLN A C 1
ATOM 694 O O . GLN A 1 85 ? 2.031 6.558 -4.018 1.00 95.94 85 GLN A O 1
ATOM 699 N N . THR A 1 86 ? 2.341 8.770 -4.188 1.00 96.62 86 THR A N 1
ATOM 700 C CA . THR A 1 86 ? 2.514 9.011 -2.747 1.00 96.62 86 THR A CA 1
ATOM 701 C C . THR A 1 86 ? 1.353 9.764 -2.106 1.00 96.62 86 THR A C 1
ATOM 703 O O . THR A 1 86 ? 1.403 10.046 -0.914 1.00 96.62 86 THR A O 1
ATOM 706 N N . ILE A 1 87 ? 0.308 10.092 -2.865 1.00 96.81 87 ILE A N 1
ATOM 707 C CA . ILE A 1 87 ? -0.785 10.964 -2.419 1.00 96.81 87 ILE A CA 1
ATOM 708 C C . ILE A 1 87 ? -2.157 10.340 -2.686 1.00 96.81 87 ILE A C 1
ATOM 710 O O . ILE A 1 87 ? -2.297 9.440 -3.515 1.00 96.81 87 ILE A O 1
ATOM 714 N N . ASP A 1 88 ? -3.166 10.867 -1.994 1.00 96.25 88 ASP A N 1
ATOM 715 C CA . ASP A 1 88 ? -4.591 10.583 -2.192 1.00 96.25 88 ASP A CA 1
ATOM 716 C C . ASP A 1 88 ? -5.011 9.113 -2.036 1.00 96.25 88 ASP A C 1
ATOM 718 O O . ASP A 1 88 ? -5.896 8.626 -2.743 1.00 96.25 88 ASP A O 1
ATOM 722 N N . TYR A 1 89 ? -4.433 8.389 -1.079 1.00 98.38 89 TYR A N 1
ATOM 723 C CA . TYR A 1 89 ? -4.969 7.087 -0.681 1.00 98.38 89 TYR A CA 1
ATOM 724 C C . TYR A 1 89 ? -6.188 7.307 0.220 1.00 98.38 89 TYR A C 1
ATOM 726 O O . TYR A 1 89 ? -6.059 7.570 1.411 1.00 98.38 89 TYR A O 1
ATOM 734 N N . GLN A 1 90 ? -7.384 7.253 -0.361 1.00 98.19 90 GLN A N 1
ATOM 735 C CA . GLN A 1 90 ? -8.648 7.534 0.316 1.00 98.19 90 GLN A CA 1
ATOM 736 C C . GLN A 1 90 ? -9.172 6.268 1.005 1.00 98.19 90 GLN A C 1
ATOM 738 O O . GLN A 1 90 ? -9.899 5.469 0.409 1.00 98.19 90 GLN A O 1
ATOM 743 N N . LEU A 1 91 ? -8.799 6.095 2.271 1.00 98.25 91 LEU A N 1
ATOM 744 C CA . LEU A 1 91 ? -9.239 5.016 3.145 1.00 98.25 91 LEU A CA 1
ATOM 745 C C . LEU A 1 91 ? -10.528 5.413 3.870 1.00 98.25 91 LEU A C 1
ATOM 747 O O . LEU A 1 91 ? -10.549 6.327 4.680 1.00 98.25 91 LEU A O 1
ATOM 751 N N . THR A 1 92 ? -11.619 4.705 3.622 1.00 96.44 92 THR A N 1
ATOM 752 C CA . THR A 1 92 ? -12.859 4.825 4.396 1.00 96.44 92 THR A CA 1
ATOM 753 C C . THR A 1 92 ? -12.883 3.778 5.499 1.00 96.44 92 THR A C 1
ATOM 755 O O . THR A 1 92 ? -12.689 2.600 5.204 1.00 96.44 92 THR A O 1
ATOM 758 N N . VAL A 1 93 ? -13.174 4.197 6.732 1.00 94.62 93 VAL A N 1
ATOM 759 C CA . VAL A 1 93 ? -13.397 3.337 7.904 1.00 94.62 93 VAL A CA 1
ATOM 760 C C . VAL A 1 93 ? -14.722 3.743 8.554 1.00 94.62 93 VAL A C 1
ATOM 762 O O . VAL A 1 93 ? -14.867 4.821 9.133 1.00 94.62 93 VAL A O 1
ATOM 765 N N . GLY A 1 94 ? -15.741 2.900 8.400 1.00 89.75 94 GLY A N 1
ATOM 766 C CA . GLY A 1 94 ? -17.119 3.226 8.759 1.00 89.75 94 GLY A CA 1
ATOM 767 C C . GLY A 1 94 ? -17.634 4.421 7.959 1.00 89.75 94 GLY A C 1
ATOM 768 O O . GLY A 1 94 ? -17.728 4.358 6.735 1.00 89.75 94 GLY A O 1
ATOM 769 N N . ASN A 1 95 ? -17.957 5.507 8.662 1.00 89.69 95 ASN A N 1
ATOM 770 C CA . ASN A 1 95 ? -18.481 6.741 8.068 1.00 89.69 95 ASN A CA 1
ATOM 771 C C . ASN A 1 95 ? -17.409 7.830 7.901 1.00 89.69 95 ASN A C 1
ATOM 773 O O . ASN A 1 95 ? -17.735 8.945 7.495 1.00 89.69 95 ASN A O 1
ATOM 777 N N . ARG A 1 96 ? -16.146 7.538 8.238 1.00 93.31 96 ARG A N 1
ATOM 778 C CA . ARG A 1 96 ? -15.037 8.489 8.147 1.00 93.31 96 ARG A CA 1
ATOM 779 C C . ARG A 1 96 ? -14.154 8.137 6.958 1.00 93.31 96 ARG A C 1
ATOM 781 O O . ARG A 1 96 ? -13.795 6.978 6.770 1.00 93.31 96 ARG A O 1
ATOM 788 N N . GLN A 1 97 ? -13.806 9.143 6.165 1.00 96.50 97 GLN A N 1
ATOM 789 C CA . GLN A 1 97 ? -12.786 9.031 5.131 1.00 96.50 97 GLN A CA 1
ATOM 790 C C . GLN A 1 97 ? -11.488 9.662 5.637 1.00 96.50 97 GLN A C 1
ATOM 792 O O . GLN A 1 97 ? -11.500 10.773 6.164 1.00 96.50 97 GLN A O 1
ATOM 797 N N . HIS A 1 98 ? -10.396 8.937 5.436 1.00 98.06 98 HIS A N 1
ATOM 798 C CA . HIS A 1 98 ? -9.022 9.324 5.688 1.00 98.06 98 HIS A CA 1
ATOM 799 C C . HIS A 1 98 ? -8.290 9.442 4.346 1.00 98.06 98 HIS A C 1
ATOM 801 O O . HIS A 1 98 ? -8.303 8.510 3.545 1.00 98.06 98 HIS A O 1
ATOM 807 N N . THR A 1 99 ? -7.654 10.573 4.080 1.00 98.31 99 THR A N 1
ATOM 808 C CA . THR A 1 99 ? -6.768 10.803 2.944 1.00 98.31 99 THR A CA 1
ATOM 809 C C . THR A 1 99 ? -5.343 10.571 3.420 1.00 98.31 99 THR A C 1
ATOM 811 O O . THR A 1 99 ? -4.775 11.384 4.142 1.00 98.31 99 THR A O 1
ATOM 814 N N . ILE A 1 100 ? -4.773 9.434 3.037 1.00 98.56 100 ILE A N 1
ATOM 815 C CA . ILE A 1 100 ? -3.445 9.010 3.465 1.00 98.56 100 ILE A CA 1
ATOM 816 C C . ILE A 1 100 ? -2.408 9.406 2.416 1.00 98.56 100 ILE A C 1
ATOM 818 O O . ILE A 1 100 ? -2.535 9.100 1.228 1.00 98.56 100 ILE A O 1
ATOM 822 N N . TYR A 1 101 ? -1.370 10.099 2.867 1.00 98.25 101 TYR A N 1
ATOM 823 C CA . TYR A 1 101 ? -0.173 10.427 2.107 1.00 98.25 101 TYR A CA 1
ATOM 824 C C . TYR A 1 101 ? 0.991 9.568 2.600 1.00 98.25 101 TYR A C 1
ATOM 826 O O . TYR A 1 101 ? 1.076 9.205 3.774 1.00 98.25 101 TYR A O 1
ATOM 834 N N . ILE A 1 102 ? 1.914 9.265 1.695 1.00 98.19 102 ILE A N 1
ATOM 835 C CA . ILE A 1 102 ? 3.098 8.450 1.946 1.00 98.19 102 ILE A CA 1
ATOM 836 C C . ILE A 1 102 ? 4.312 9.375 1.947 1.00 98.19 102 ILE A C 1
ATOM 838 O O . ILE A 1 102 ? 4.814 9.801 0.904 1.00 98.19 102 ILE A O 1
ATOM 842 N N . LYS A 1 103 ? 4.794 9.707 3.140 1.00 96.06 103 LYS A N 1
ATOM 843 C CA . LYS A 1 103 ? 5.973 10.549 3.344 1.00 96.06 103 LYS A CA 1
ATOM 844 C C . LYS A 1 103 ? 7.253 9.733 3.307 1.00 96.06 103 LYS A C 1
ATOM 846 O O . LYS A 1 103 ? 7.255 8.517 3.477 1.00 96.06 103 LYS A O 1
ATOM 851 N N . ASN A 1 104 ? 8.366 10.442 3.136 1.00 94.31 104 ASN A N 1
ATOM 852 C CA . ASN A 1 104 ? 9.712 9.869 3.036 1.00 94.31 104 ASN A CA 1
ATOM 853 C C . ASN A 1 104 ? 9.877 8.903 1.846 1.00 94.31 104 ASN A C 1
ATOM 855 O O . ASN A 1 104 ? 10.774 8.071 1.839 1.00 94.31 104 ASN A O 1
ATOM 859 N N . ALA A 1 105 ? 9.033 9.053 0.821 1.00 91.12 105 ALA A N 1
ATOM 860 C CA . ALA A 1 105 ? 9.047 8.267 -0.412 1.00 91.12 105 ALA A CA 1
ATOM 861 C C . ALA A 1 105 ? 9.657 9.027 -1.613 1.00 91.12 105 ALA A C 1
ATOM 863 O O . ALA A 1 105 ? 9.465 8.632 -2.758 1.00 91.12 105 ALA A O 1
ATOM 864 N N . TRP A 1 106 ? 10.380 10.127 -1.370 1.00 82.94 106 TRP A N 1
ATOM 865 C CA . TRP A 1 106 ? 10.946 10.992 -2.418 1.00 82.94 106 TRP A CA 1
ATOM 866 C C . TRP A 1 106 ? 12.226 10.432 -3.065 1.00 82.94 106 TRP A C 1
ATOM 868 O O . TRP A 1 106 ? 12.586 10.854 -4.158 1.00 82.94 106 TRP A O 1
ATOM 878 N N . ASP A 1 107 ? 12.898 9.474 -2.420 1.00 86.50 107 ASP A N 1
ATOM 879 C CA . ASP A 1 107 ? 14.156 8.872 -2.892 1.00 86.50 107 ASP A CA 1
ATOM 880 C C . ASP A 1 107 ? 14.194 7.363 -2.607 1.00 86.50 107 ASP A C 1
ATOM 882 O O . ASP A 1 107 ? 15.079 6.834 -1.930 1.00 86.50 107 ASP A O 1
ATOM 886 N N . ILE A 1 108 ? 13.179 6.651 -3.109 1.00 92.38 108 ILE A N 1
ATOM 887 C CA . ILE A 1 108 ? 13.133 5.189 -3.019 1.00 92.38 108 ILE A CA 1
ATOM 888 C C . ILE A 1 108 ? 14.236 4.622 -3.920 1.00 92.38 108 ILE A C 1
ATOM 890 O O . ILE A 1 108 ? 14.190 4.709 -5.156 1.00 92.38 108 ILE A O 1
ATOM 894 N N . LYS A 1 109 ? 15.254 4.042 -3.281 1.00 94.50 109 LYS A N 1
ATOM 895 C CA . LYS A 1 109 ? 16.432 3.517 -3.973 1.00 94.50 109 LYS A CA 1
ATOM 896 C C . LYS A 1 109 ? 16.069 2.311 -4.851 1.00 94.50 109 LYS A C 1
ATOM 898 O O . LYS A 1 109 ? 15.268 1.478 -4.428 1.00 94.50 109 LYS A O 1
ATOM 903 N N . PRO A 1 110 ? 16.673 2.183 -6.048 1.00 96.88 110 PRO A N 1
ATOM 904 C CA . PRO A 1 110 ? 16.499 1.009 -6.897 1.00 96.88 110 PRO A CA 1
ATOM 905 C C . PRO A 1 110 ? 16.787 -0.298 -6.152 1.00 96.88 110 PRO A C 1
ATOM 907 O O . PRO A 1 110 ? 17.834 -0.432 -5.517 1.00 96.88 110 PRO A O 1
ATOM 910 N N . ASN A 1 111 ? 15.882 -1.268 -6.274 1.00 97.50 111 ASN A N 1
ATOM 911 C CA . ASN A 1 111 ? 15.986 -2.628 -5.739 1.00 97.50 111 ASN A CA 1
ATOM 912 C C . ASN A 1 111 ? 16.220 -2.681 -4.218 1.00 97.50 111 ASN A C 1
ATOM 914 O O . ASN A 1 111 ? 16.983 -3.512 -3.711 1.00 97.50 111 ASN A O 1
ATOM 918 N N . LYS A 1 112 ? 15.603 -1.752 -3.476 1.00 96.56 112 LYS A N 1
ATOM 919 C CA . LYS A 1 112 ? 15.730 -1.640 -2.018 1.00 96.56 112 LYS A CA 1
ATOM 920 C C . LYS A 1 112 ? 14.392 -1.366 -1.342 1.00 96.56 112 LYS A C 1
ATOM 922 O O . LYS A 1 112 ? 13.573 -0.596 -1.838 1.00 96.56 112 LYS A O 1
ATOM 927 N N . ASN A 1 113 ? 14.254 -1.928 -0.142 1.00 97.19 113 ASN A N 1
ATOM 928 C CA . ASN A 1 113 ? 13.199 -1.573 0.801 1.00 97.19 113 ASN A CA 1
ATOM 929 C C . ASN A 1 113 ? 13.485 -0.193 1.396 1.00 97.19 113 ASN A C 1
ATOM 931 O O . ASN A 1 113 ? 14.577 0.060 1.906 1.00 97.19 113 ASN A O 1
ATOM 935 N N . THR A 1 114 ? 12.478 0.671 1.373 1.00 97.38 114 THR A N 1
ATOM 936 C CA . THR A 1 114 ? 12.478 1.987 2.007 1.00 97.38 114 THR A CA 1
ATOM 937 C C . THR A 1 114 ? 11.334 2.025 3.008 1.00 97.38 114 THR A C 1
ATOM 939 O O . THR A 1 114 ? 10.179 1.816 2.640 1.00 97.38 114 THR A O 1
ATOM 942 N N . LYS A 1 115 ? 11.647 2.276 4.282 1.00 97.31 115 LYS A N 1
ATOM 943 C CA . LYS A 1 115 ? 10.617 2.548 5.290 1.00 97.31 115 LYS A CA 1
ATOM 944 C C . LYS A 1 115 ? 10.025 3.922 5.015 1.00 97.31 115 LYS A C 1
ATOM 946 O O . LYS A 1 115 ? 10.767 4.894 4.881 1.00 97.31 115 LYS A O 1
ATOM 951 N N . VAL A 1 116 ? 8.706 3.989 4.956 1.00 97.94 116 VAL A N 1
ATOM 952 C CA . VAL A 1 116 ? 7.959 5.223 4.702 1.00 97.94 116 VAL A CA 1
ATOM 953 C C . VAL A 1 116 ? 7.036 5.516 5.876 1.00 97.94 116 VAL A C 1
ATOM 955 O O . VAL A 1 116 ? 6.830 4.669 6.744 1.00 97.94 116 VAL A O 1
ATOM 958 N N . LEU A 1 117 ? 6.511 6.735 5.923 1.00 98.06 117 LEU A N 1
ATOM 959 C CA . LEU A 1 117 ? 5.573 7.158 6.956 1.00 98.06 117 LEU A CA 1
ATOM 960 C C . LEU A 1 117 ? 4.217 7.436 6.323 1.00 98.06 117 LEU A C 1
ATOM 962 O O . LEU A 1 117 ? 4.139 8.171 5.341 1.00 98.06 117 LEU A O 1
ATOM 966 N N . LEU A 1 118 ? 3.157 6.889 6.908 1.00 98.69 118 LEU A N 1
ATOM 967 C CA . LEU A 1 118 ? 1.796 7.247 6.537 1.00 98.69 118 LEU A CA 1
ATOM 968 C C . LEU A 1 118 ? 1.369 8.503 7.303 1.00 98.69 118 LEU A C 1
ATOM 970 O O . LEU A 1 118 ? 1.611 8.621 8.506 1.00 98.69 118 LEU A O 1
ATOM 974 N N . GLN A 1 119 ? 0.743 9.443 6.606 1.00 98.31 119 GLN A N 1
ATOM 975 C CA . GLN A 1 119 ? 0.200 10.670 7.180 1.00 98.31 119 GLN A CA 1
ATOM 976 C C . GLN A 1 119 ? -1.254 10.830 6.741 1.00 98.31 119 GLN A C 1
ATOM 978 O O . GLN A 1 119 ? -1.529 10.847 5.548 1.00 98.31 119 GLN A O 1
ATOM 983 N N . ASP A 1 120 ? -2.173 10.957 7.692 1.00 98.25 120 ASP A N 1
ATOM 984 C CA . ASP A 1 120 ? -3.563 11.322 7.428 1.00 98.25 120 ASP A CA 1
ATOM 985 C C . ASP A 1 120 ? -3.683 12.845 7.309 1.00 98.25 120 ASP A C 1
ATOM 987 O O . ASP A 1 120 ? -3.474 13.583 8.274 1.00 98.25 120 ASP A O 1
ATOM 991 N N . THR A 1 121 ? -4.014 13.318 6.112 1.00 97.31 121 THR A N 1
ATOM 992 C CA . THR A 1 121 ? -4.128 14.743 5.777 1.00 97.31 121 THR A CA 1
ATOM 993 C C . THR A 1 121 ? -5.563 15.263 5.881 1.00 97.31 121 THR A C 1
ATOM 995 O O . THR A 1 121 ? -5.813 16.450 5.683 1.00 97.31 121 THR A O 1
ATOM 998 N N . SER A 1 122 ? -6.527 14.415 6.254 1.00 94.81 122 SER A N 1
ATOM 999 C CA . SER A 1 122 ? -7.957 14.780 6.288 1.00 94.81 122 SER A CA 1
ATOM 1000 C C . SER A 1 122 ? -8.296 15.842 7.324 1.00 94.81 122 SER A C 1
ATOM 1002 O O . SER A 1 122 ? -9.311 16.522 7.197 1.00 94.81 122 SER A O 1
ATOM 1004 N N . ASN A 1 123 ? -7.489 15.942 8.383 1.00 86.50 123 ASN A N 1
ATOM 1005 C CA . ASN A 1 123 ? -7.709 16.874 9.481 1.00 86.50 123 ASN A CA 1
ATOM 1006 C C . ASN A 1 123 ? -6.382 17.317 10.123 1.00 86.50 123 ASN A C 1
ATOM 1008 O O . ASN A 1 123 ? -6.133 17.048 11.297 1.00 86.50 123 ASN A O 1
ATOM 1012 N N . GLY A 1 124 ? -5.523 17.977 9.340 1.00 85.31 124 GLY A N 1
ATOM 1013 C CA . GLY A 1 124 ? -4.323 18.643 9.864 1.00 85.31 124 GLY A CA 1
ATOM 1014 C C . GLY A 1 124 ? -3.055 17.786 9.915 1.00 85.31 124 GLY A C 1
ATOM 1015 O O . GLY A 1 124 ? -2.311 17.872 10.887 1.00 85.31 124 GLY A O 1
ATOM 1016 N N . ASP A 1 125 ? -2.790 16.999 8.868 1.00 94.75 125 ASP A N 1
ATOM 1017 C CA . ASP A 1 125 ? -1.505 16.324 8.621 1.00 94.75 125 ASP A CA 1
ATOM 1018 C C . ASP A 1 125 ? -0.953 15.509 9.809 1.00 94.75 125 ASP A C 1
ATOM 1020 O O . ASP A 1 125 ? 0.182 15.693 10.263 1.00 94.75 125 ASP A O 1
ATOM 1024 N N . ARG A 1 126 ? -1.734 14.539 10.294 1.00 96.50 126 ARG A N 1
ATOM 1025 C CA . ARG A 1 126 ? -1.337 13.659 11.399 1.00 96.50 126 ARG A CA 1
ATOM 1026 C C . ARG A 1 126 ? -0.515 12.467 10.920 1.00 96.50 126 ARG A C 1
ATOM 1028 O O . ARG A 1 126 ? -0.960 11.680 10.093 1.00 96.50 126 ARG A O 1
ATOM 1035 N N . ASN A 1 127 ? 0.654 12.266 11.515 1.00 97.75 127 ASN A N 1
ATOM 1036 C CA . ASN A 1 127 ? 1.461 11.067 11.282 1.00 97.75 127 ASN A CA 1
ATOM 1037 C C . ASN A 1 127 ? 0.839 9.838 11.964 1.00 97.75 127 ASN A C 1
ATOM 1039 O O . ASN A 1 127 ? 0.532 9.888 13.154 1.00 97.75 127 ASN A O 1
ATOM 1043 N N . LEU A 1 128 ? 0.721 8.730 11.233 1.00 98.00 128 LEU A N 1
ATOM 1044 C CA . LEU A 1 128 ? 0.263 7.441 11.754 1.00 98.00 128 LEU A CA 1
ATOM 1045 C C . LEU A 1 128 ? 1.469 6.666 12.307 1.00 98.00 128 LEU A C 1
ATOM 1047 O O . LEU A 1 128 ? 2.106 5.872 11.615 1.00 98.00 128 LEU A O 1
ATOM 1051 N N . VAL A 1 129 ? 1.875 7.008 13.529 1.00 96.62 129 VAL A N 1
ATOM 1052 C CA . VAL A 1 129 ? 3.180 6.615 14.091 1.00 96.62 129 VAL A CA 1
ATOM 1053 C C . VAL A 1 129 ? 3.298 5.126 14.427 1.00 96.62 129 VAL A C 1
ATOM 1055 O O . VAL A 1 129 ? 4.417 4.614 14.472 1.00 96.62 129 VAL A O 1
ATOM 1058 N N . ASN A 1 130 ? 2.180 4.421 14.609 1.00 97.81 130 ASN A N 1
ATOM 1059 C CA . ASN A 1 130 ? 2.147 2.983 14.884 1.00 97.81 130 ASN A CA 1
ATOM 1060 C C . ASN A 1 130 ? 1.850 2.155 13.623 1.00 97.81 130 ASN A C 1
ATOM 1062 O O . ASN A 1 130 ? 1.661 0.937 13.703 1.00 97.81 130 ASN A O 1
ATOM 1066 N N . SER A 1 131 ? 1.839 2.804 12.456 1.00 98.44 131 SER A N 1
ATOM 1067 C CA . SER A 1 131 ? 1.504 2.203 11.171 1.00 98.44 131 SER A CA 1
ATOM 1068 C C . SER A 1 131 ? 2.759 1.923 10.337 1.00 98.44 131 SER A C 1
ATOM 1070 O O . SER A 1 131 ? 3.195 2.788 9.569 1.00 98.44 131 SER A O 1
ATOM 1072 N N . PRO A 1 132 ? 3.396 0.741 10.463 1.00 98.38 132 PRO A N 1
ATOM 1073 C CA . PRO A 1 132 ? 4.551 0.415 9.640 1.00 98.38 132 PRO A CA 1
ATOM 1074 C C . PRO A 1 132 ? 4.157 0.346 8.163 1.00 98.38 132 PRO A C 1
ATOM 1076 O O . PRO A 1 132 ? 3.135 -0.241 7.798 1.00 98.38 132 PRO A O 1
ATOM 1079 N N . ALA A 1 133 ? 5.016 0.906 7.315 1.00 98.62 133 ALA A N 1
ATOM 1080 C CA . ALA A 1 133 ? 4.878 0.869 5.870 1.00 98.62 133 ALA A CA 1
ATOM 1081 C C . ALA A 1 133 ? 6.254 0.754 5.202 1.00 98.62 133 ALA A C 1
ATOM 1083 O O . ALA A 1 133 ? 7.226 1.405 5.610 1.00 98.62 133 ALA A O 1
ATOM 1084 N N . ILE A 1 134 ? 6.337 -0.081 4.170 1.00 98.56 134 ILE A N 1
ATOM 1085 C CA . ILE A 1 134 ? 7.547 -0.284 3.372 1.00 98.56 134 ILE A CA 1
ATOM 1086 C C . ILE A 1 134 ? 7.188 -0.169 1.899 1.00 98.56 134 ILE A C 1
ATOM 1088 O O . ILE A 1 134 ? 6.202 -0.741 1.443 1.00 98.56 134 ILE A O 1
ATOM 1092 N N . VAL A 1 135 ? 8.031 0.544 1.155 1.00 98.62 135 VAL A N 1
ATOM 1093 C CA . VAL A 1 135 ? 8.010 0.568 -0.307 1.00 98.62 135 VAL A CA 1
ATOM 1094 C C . VAL A 1 135 ? 9.274 -0.100 -0.829 1.00 98.62 135 V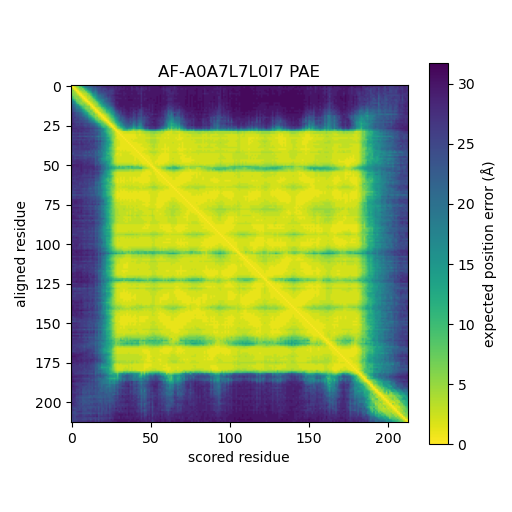AL A C 1
ATOM 1096 O O . VAL A 1 135 ? 10.375 0.231 -0.389 1.00 98.62 135 VAL A O 1
ATOM 1099 N N . HIS A 1 136 ? 9.133 -1.005 -1.791 1.00 98.19 136 HIS A N 1
ATOM 1100 C CA . HIS A 1 136 ? 10.244 -1.530 -2.577 1.00 98.19 136 HIS A CA 1
ATOM 1101 C C . HIS A 1 136 ? 10.112 -1.064 -4.019 1.00 98.19 136 HIS A C 1
ATOM 1103 O O . HIS A 1 136 ? 9.065 -1.248 -4.637 1.00 98.19 136 HIS A O 1
ATOM 1109 N N . ARG A 1 137 ? 11.182 -0.489 -4.571 1.00 97.88 137 ARG A N 1
ATOM 1110 C CA . ARG A 1 137 ? 11.258 -0.138 -5.993 1.00 97.88 137 ARG A CA 1
ATOM 1111 C C . ARG A 1 137 ? 12.013 -1.217 -6.753 1.00 97.88 137 ARG A C 1
ATOM 1113 O O . ARG A 1 137 ? 13.164 -1.485 -6.434 1.00 97.88 137 ARG A O 1
ATOM 1120 N N . PHE A 1 138 ? 11.391 -1.784 -7.770 1.00 97.69 138 PHE A N 1
ATOM 1121 C CA . PHE A 1 138 ? 11.956 -2.786 -8.663 1.00 97.69 138 PHE A CA 1
ATOM 1122 C C . PHE A 1 138 ? 12.442 -2.101 -9.935 1.00 97.69 138 PHE A C 1
ATOM 1124 O O . PHE A 1 138 ? 11.652 -1.469 -10.629 1.00 97.69 138 PHE A O 1
ATOM 1131 N N . VAL A 1 139 ? 13.732 -2.234 -10.244 1.00 98.06 139 VAL A N 1
ATOM 1132 C CA . VAL A 1 139 ? 14.355 -1.630 -11.430 1.00 98.06 139 VAL A CA 1
ATOM 1133 C C . VAL A 1 139 ? 15.150 -2.681 -12.187 1.00 98.06 139 VAL A C 1
ATOM 1135 O O . VAL A 1 139 ? 16.035 -3.328 -11.619 1.00 98.06 139 VAL A O 1
ATOM 1138 N N . GLY A 1 140 ? 14.876 -2.804 -13.480 1.00 97.44 140 GLY A 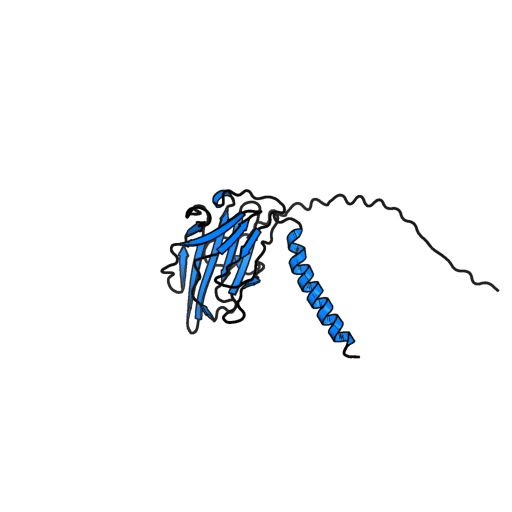N 1
ATOM 1139 C CA . GLY A 1 140 ? 15.611 -3.675 -14.385 1.00 97.44 140 GLY A CA 1
ATOM 1140 C C . GLY A 1 140 ? 15.368 -3.324 -15.852 1.00 97.44 140 GLY A C 1
ATOM 1141 O O . GLY A 1 140 ? 14.791 -2.280 -16.163 1.00 97.44 140 GLY A O 1
ATOM 1142 N N . PRO A 1 141 ? 15.837 -4.163 -16.789 1.00 96.62 141 PRO A N 1
ATOM 1143 C CA . PRO A 1 141 ? 15.692 -3.890 -18.213 1.00 96.62 141 PRO A CA 1
ATOM 1144 C C . PRO A 1 141 ? 14.214 -3.808 -18.622 1.00 96.62 141 PRO A C 1
ATOM 1146 O O . PRO A 1 141 ? 13.510 -4.814 -18.642 1.00 96.62 141 PRO A O 1
ATOM 1149 N N . GLY A 1 142 ? 13.754 -2.601 -18.960 1.00 95.38 142 GLY A N 1
ATOM 1150 C CA . GLY A 1 142 ? 12.393 -2.351 -19.444 1.00 95.38 142 GLY A CA 1
ATOM 1151 C C . GLY A 1 142 ? 11.317 -2.205 -18.364 1.00 95.38 142 GLY A C 1
ATOM 1152 O O . GLY A 1 142 ? 10.158 -2.021 -18.726 1.00 95.38 142 GLY A O 1
ATOM 1153 N N . TYR A 1 143 ? 11.668 -2.243 -17.074 1.00 97.81 143 TYR A N 1
ATOM 1154 C CA . TYR A 1 143 ? 10.713 -2.029 -15.985 1.00 97.81 143 TYR A CA 1
ATOM 1155 C C . TYR A 1 143 ? 11.298 -1.171 -14.859 1.00 97.81 143 TYR A C 1
ATOM 1157 O O . TYR A 1 143 ? 12.471 -1.286 -14.494 1.00 97.81 143 TYR A O 1
ATOM 1165 N N . ASP A 1 144 ? 10.440 -0.330 -14.293 1.00 97.75 144 ASP A N 1
ATOM 1166 C CA . ASP A 1 144 ? 10.723 0.507 -13.131 1.00 97.75 144 ASP A CA 1
ATOM 1167 C C . ASP A 1 144 ? 9.397 0.826 -12.441 1.00 97.75 144 ASP A C 1
ATOM 1169 O O . ASP A 1 144 ? 8.619 1.676 -12.883 1.00 97.75 144 ASP A O 1
ATOM 1173 N N . TYR A 1 145 ? 9.099 0.071 -11.393 1.00 97.62 145 TYR A N 1
ATOM 1174 C CA . TYR A 1 145 ? 7.845 0.172 -10.658 1.00 97.62 145 TYR A CA 1
ATOM 1175 C C . TYR A 1 145 ? 8.104 -0.043 -9.171 1.00 97.62 145 TYR A C 1
ATOM 1177 O O . TYR A 1 145 ? 9.193 -0.442 -8.759 1.00 97.62 145 TYR A O 1
ATOM 1185 N N . ALA A 1 146 ? 7.107 0.221 -8.337 1.00 97.88 146 ALA A N 1
ATOM 1186 C CA . ALA A 1 146 ? 7.215 -0.027 -6.909 1.00 97.88 146 ALA A CA 1
ATOM 1187 C C . ALA A 1 146 ? 6.012 -0.788 -6.370 1.00 97.88 146 ALA A C 1
ATOM 1189 O O . ALA A 1 146 ? 4.920 -0.749 -6.943 1.00 97.88 146 ALA A O 1
ATOM 1190 N N . ILE A 1 147 ? 6.244 -1.453 -5.246 1.00 98.50 147 ILE A N 1
ATOM 1191 C CA . ILE A 1 147 ? 5.233 -2.125 -4.443 1.00 98.50 147 ILE A CA 1
ATOM 1192 C C . ILE A 1 147 ? 5.305 -1.548 -3.036 1.00 98.50 147 ILE A C 1
ATOM 1194 O O . ILE A 1 147 ? 6.400 -1.359 -2.501 1.00 98.50 147 ILE A O 1
ATOM 1198 N N . MET A 1 148 ? 4.151 -1.266 -2.444 1.00 98.69 148 MET A N 1
ATOM 1199 C CA . MET A 1 148 ? 4.031 -0.895 -1.042 1.00 98.69 148 MET A CA 1
ATOM 1200 C C . MET A 1 148 ? 3.193 -1.917 -0.294 1.00 98.69 148 MET A C 1
ATOM 1202 O O . MET A 1 148 ? 2.184 -2.394 -0.808 1.00 98.69 148 MET A O 1
ATOM 1206 N N . GLU A 1 149 ? 3.577 -2.153 0.951 1.00 98.75 149 GLU A N 1
ATOM 1207 C CA . GLU A 1 149 ? 2.730 -2.762 1.964 1.00 98.75 149 GLU A CA 1
ATOM 1208 C C . GLU A 1 149 ? 2.672 -1.875 3.209 1.00 98.75 149 GLU A C 1
ATOM 1210 O O . GLU A 1 149 ? 3.636 -1.177 3.554 1.00 98.75 149 GLU A O 1
ATOM 1215 N N . CYS A 1 150 ? 1.539 -1.903 3.899 1.00 98.69 150 CYS A N 1
ATOM 1216 C CA . CYS A 1 150 ? 1.407 -1.288 5.205 1.00 98.69 150 CYS A CA 1
ATOM 1217 C C . CYS A 1 150 ? 0.378 -1.994 6.082 1.00 98.69 150 CYS A C 1
ATOM 1219 O O . CYS A 1 150 ? -0.470 -2.763 5.620 1.00 98.69 150 CYS A O 1
ATOM 1221 N N . ARG A 1 151 ? 0.466 -1.684 7.373 1.00 97.94 151 ARG A N 1
ATOM 1222 C CA . ARG A 1 151 ? -0.496 -2.079 8.393 1.00 97.94 151 ARG A CA 1
ATOM 1223 C C . ARG A 1 151 ? -0.845 -0.856 9.225 1.00 97.94 151 ARG A C 1
ATOM 1225 O O . ARG A 1 151 ? 0.062 -0.188 9.708 1.00 97.94 151 ARG A O 1
ATOM 1232 N N . ILE A 1 152 ? -2.131 -0.600 9.420 1.00 98.19 152 ILE A N 1
ATOM 1233 C CA . ILE A 1 152 ? -2.649 0.552 10.160 1.00 98.19 152 ILE A CA 1
ATOM 1234 C C . ILE A 1 152 ? -3.500 0.031 11.322 1.00 98.19 152 ILE A C 1
ATOM 1236 O O . ILE A 1 152 ? -4.529 -0.599 11.063 1.00 98.19 152 ILE A O 1
ATOM 1240 N N . PRO A 1 153 ? -3.108 0.239 12.590 1.00 96.44 153 PRO A N 1
ATOM 1241 C CA . PRO A 1 153 ? -4.010 -0.003 13.706 1.00 96.44 153 PRO A CA 1
ATOM 1242 C C . PRO A 1 153 ? -5.136 1.036 13.704 1.00 96.44 153 PRO A C 1
ATOM 1244 O O . PRO A 1 153 ? -4.919 2.201 13.375 1.00 96.44 153 PRO A O 1
ATOM 1247 N N . TYR A 1 154 ? -6.345 0.633 14.099 1.00 94.81 154 TYR A N 1
ATOM 1248 C CA . TYR A 1 154 ? -7.504 1.538 14.107 1.00 94.81 154 TYR A CA 1
ATOM 1249 C C . TYR A 1 154 ? -7.290 2.780 14.988 1.00 94.81 154 TYR A C 1
ATOM 1251 O O . TYR A 1 154 ? -7.786 3.857 14.660 1.00 94.81 154 TYR A O 1
ATOM 1259 N N . GLU A 1 155 ? -6.510 2.657 16.065 1.00 94.88 155 GLU A N 1
ATOM 1260 C CA . GLU A 1 155 ? -6.203 3.766 16.977 1.00 94.88 155 GLU A CA 1
ATOM 1261 C C . GLU A 1 155 ? -5.461 4.923 16.290 1.00 94.88 155 GLU A C 1
ATOM 1263 O O . GLU A 1 155 ? -5.752 6.082 16.575 1.00 94.88 155 GLU A O 1
ATOM 1268 N N . ASP A 1 156 ? -4.591 4.638 15.312 1.00 96.44 156 ASP A N 1
ATOM 1269 C CA . ASP A 1 156 ? -3.879 5.670 14.544 1.00 96.44 156 ASP A CA 1
ATOM 1270 C C . ASP A 1 156 ? -4.857 6.524 13.710 1.00 96.44 156 ASP A C 1
ATOM 1272 O O . ASP A 1 156 ? -4.541 7.651 13.321 1.00 96.44 156 ASP A O 1
ATOM 1276 N N . LEU A 1 157 ? -6.070 6.021 13.463 1.00 95.69 157 LEU A N 1
ATOM 1277 C CA . LEU A 1 157 ? -7.157 6.690 12.743 1.00 95.69 157 LEU A CA 1
ATOM 1278 C C . LEU A 1 157 ? -8.210 7.321 13.682 1.00 95.69 157 LEU A C 1
ATOM 1280 O O . LEU A 1 157 ? -9.213 7.854 13.207 1.00 95.69 157 LEU A O 1
ATOM 1284 N N . ASP A 1 158 ? -8.001 7.295 15.004 1.00 92.94 158 ASP A N 1
ATOM 1285 C CA . ASP A 1 158 ? -9.039 7.520 16.033 1.00 92.94 158 ASP A CA 1
ATOM 1286 C C . ASP A 1 158 ? -10.308 6.686 15.785 1.00 92.94 158 ASP A C 1
ATOM 1288 O O . ASP A 1 158 ? -11.438 7.145 15.976 1.00 92.94 158 ASP A O 1
ATOM 1292 N N . ALA A 1 159 ? -10.130 5.468 15.284 1.00 91.00 159 ALA A N 1
ATOM 1293 C CA . ALA A 1 159 ? -11.210 4.546 14.994 1.00 91.00 159 ALA A CA 1
ATOM 1294 C C . ALA A 1 159 ? -11.184 3.363 15.967 1.00 91.00 159 ALA A C 1
ATOM 1296 O O . ALA A 1 159 ? -10.202 3.087 16.655 1.00 91.00 159 ALA A O 1
ATOM 1297 N N . THR A 1 160 ? -12.286 2.627 15.998 1.00 87.56 160 THR A N 1
ATOM 1298 C CA . THR A 1 160 ? -12.391 1.337 16.681 1.00 87.56 160 THR A CA 1
ATOM 1299 C C . THR A 1 160 ? -12.896 0.318 15.671 1.00 87.56 160 THR A C 1
ATOM 1301 O O . THR A 1 160 ? -13.789 0.643 14.883 1.00 87.56 160 THR A O 1
ATOM 1304 N N . SER A 1 161 ? -12.333 -0.894 15.687 1.00 84.06 1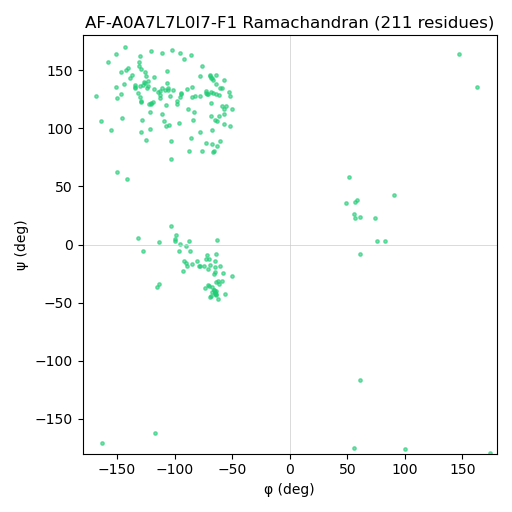61 SER A N 1
ATOM 1305 C CA . SER A 1 161 ? -12.845 -1.991 14.863 1.00 84.06 161 SER A CA 1
ATOM 1306 C C . SER A 1 161 ? -14.257 -2.350 15.313 1.00 84.06 161 SER A C 1
ATOM 1308 O O . SER A 1 161 ? -14.510 -2.547 16.502 1.00 84.06 161 SER A O 1
ATOM 1310 N N . MET A 1 162 ? -15.187 -2.420 14.366 1.00 78.69 162 MET A N 1
ATOM 1311 C CA . MET A 1 162 ? -16.574 -2.791 14.630 1.00 78.69 162 MET A CA 1
ATOM 1312 C C . MET A 1 162 ? -17.049 -3.806 13.600 1.00 78.69 162 MET A C 1
ATOM 1314 O O . MET A 1 162 ? -16.831 -3.626 12.403 1.00 78.69 162 MET A O 1
ATOM 1318 N N . ALA A 1 163 ? -17.774 -4.825 14.062 1.00 75.88 163 ALA A N 1
ATOM 1319 C CA . ALA A 1 163 ? -18.374 -5.814 13.179 1.00 75.88 163 ALA A CA 1
ATOM 1320 C C . ALA A 1 163 ? -19.332 -5.152 12.166 1.00 75.88 163 ALA A C 1
ATOM 1322 O O . ALA A 1 163 ? -20.160 -4.315 12.524 1.00 75.88 163 ALA A O 1
ATOM 1323 N N . GLY A 1 164 ? -19.240 -5.540 10.895 1.00 71.75 164 GLY A N 1
ATOM 1324 C CA . GLY A 1 164 ? -20.002 -4.952 9.793 1.00 71.75 164 GLY A CA 1
ATOM 1325 C C . GLY A 1 164 ? -19.500 -3.583 9.326 1.00 71.75 164 GLY A C 1
ATOM 1326 O O . GLY A 1 164 ? -20.128 -2.986 8.450 1.00 71.75 164 GLY A O 1
ATOM 1327 N N . GLN A 1 165 ? -18.402 -3.057 9.881 1.00 83.19 165 GLN A N 1
ATOM 1328 C CA . GLN A 1 165 ? -17.886 -1.756 9.474 1.00 83.19 165 GLN A CA 1
ATOM 1329 C C . GLN A 1 165 ? -17.378 -1.806 8.033 1.00 83.19 165 GLN A C 1
ATOM 1331 O O . GLN A 1 165 ? -16.590 -2.670 7.647 1.00 83.19 165 GLN A O 1
ATOM 1336 N N . LYS A 1 166 ? -17.811 -0.834 7.225 1.00 87.44 166 LYS A N 1
ATOM 1337 C CA . LYS A 1 166 ? -17.287 -0.659 5.873 1.00 87.44 166 LYS A CA 1
ATOM 1338 C C . LYS A 1 166 ? -15.835 -0.201 5.949 1.00 87.44 166 LYS A C 1
ATOM 1340 O O . LYS A 1 166 ? -15.560 0.869 6.487 1.00 87.44 166 LYS A O 1
ATOM 1345 N N . ILE A 1 167 ? -14.939 -0.969 5.343 1.00 93.75 167 ILE A N 1
ATOM 1346 C CA . ILE A 1 167 ? -13.546 -0.575 5.141 1.00 93.75 167 ILE A CA 1
ATOM 1347 C C . ILE A 1 167 ? -13.269 -0.632 3.644 1.00 93.75 167 ILE A C 1
ATOM 1349 O O . ILE A 1 167 ? -13.459 -1.672 3.015 1.00 93.75 167 ILE A O 1
ATOM 1353 N N . SER A 1 168 ? -12.880 0.494 3.049 1.00 95.94 168 SER A N 1
ATOM 1354 C CA . SER A 1 168 ? -12.607 0.557 1.611 1.00 95.94 168 SER A CA 1
ATOM 1355 C C . SER A 1 168 ? -11.499 1.535 1.263 1.00 95.94 168 SER A C 1
ATOM 1357 O O . SER A 1 168 ? -11.379 2.570 1.904 1.00 95.94 168 SER A O 1
ATOM 1359 N N . MET A 1 169 ? -10.748 1.252 0.206 1.00 97.00 169 MET A N 1
ATOM 1360 C CA . MET A 1 169 ? -9.686 2.101 -0.321 1.00 97.00 169 MET A CA 1
ATOM 1361 C C . MET A 1 169 ? -10.021 2.530 -1.748 1.00 97.00 169 MET A C 1
ATOM 1363 O O . MET A 1 169 ? -10.384 1.704 -2.588 1.00 97.00 169 MET A O 1
ATOM 1367 N N . LYS A 1 170 ? -9.849 3.819 -2.034 1.00 96.31 170 LYS A N 1
ATOM 1368 C CA . LYS A 1 170 ? -9.795 4.366 -3.391 1.00 96.31 170 LYS A CA 1
ATOM 1369 C C . LYS A 1 170 ? -8.487 5.128 -3.551 1.00 96.31 170 LYS A C 1
ATOM 1371 O O . LYS A 1 170 ? -8.147 5.940 -2.700 1.00 96.31 170 LYS A O 1
ATOM 1376 N N . THR A 1 171 ? -7.787 4.930 -4.661 1.00 95.25 171 THR A N 1
ATOM 1377 C CA . THR A 1 171 ? -6.568 5.692 -4.963 1.00 95.25 171 THR A CA 1
ATOM 1378 C C . THR A 1 171 ? -6.720 6.363 -6.325 1.00 95.25 171 THR A C 1
ATOM 1380 O O . THR A 1 171 ? -6.355 5.767 -7.341 1.00 95.25 171 THR A O 1
ATOM 1383 N N . PRO A 1 172 ? -7.254 7.600 -6.381 1.00 93.81 172 PRO A N 1
ATOM 1384 C CA . PRO A 1 172 ? -7.509 8.300 -7.638 1.00 93.81 172 PRO A CA 1
ATOM 1385 C C . PRO A 1 172 ? -6.258 8.483 -8.501 1.00 93.81 172 PRO A C 1
ATOM 1387 O O . PRO A 1 172 ? -6.363 8.553 -9.713 1.00 93.81 172 PRO A O 1
ATOM 1390 N N . GLN A 1 173 ? -5.054 8.493 -7.934 1.00 94.06 173 GLN A N 1
ATOM 1391 C CA . GLN A 1 173 ? -3.831 8.575 -8.744 1.00 94.06 173 GLN A CA 1
ATOM 1392 C C . GLN A 1 173 ? -3.541 7.294 -9.557 1.00 94.06 173 GLN A C 1
ATOM 1394 O O . GLN A 1 173 ? -2.685 7.292 -10.442 1.00 94.06 173 GLN A O 1
ATOM 1399 N N . LEU A 1 174 ? -4.235 6.186 -9.266 1.00 93.88 174 LEU A N 1
ATOM 1400 C CA . LEU A 1 174 ? -4.000 4.873 -9.879 1.00 93.88 174 LEU A CA 1
ATOM 1401 C C . LEU A 1 174 ? -5.167 4.399 -10.751 1.00 93.88 174 LEU A C 1
ATOM 1403 O O . LEU A 1 174 ? -4.926 3.732 -11.762 1.00 93.88 174 LEU A O 1
ATOM 1407 N N . GLY A 1 175 ? -6.397 4.738 -10.357 1.00 92.25 175 GLY A N 1
ATOM 1408 C CA . GLY A 1 175 ? -7.629 4.340 -11.029 1.00 92.25 175 GLY A CA 1
ATOM 1409 C C . GLY A 1 175 ? -8.886 4.764 -10.265 1.00 92.25 175 GLY A C 1
ATOM 1410 O O . GLY A 1 175 ? -8.824 5.373 -9.195 1.00 92.25 175 GLY A O 1
ATOM 1411 N N . MET A 1 176 ? -10.051 4.428 -10.821 1.00 89.44 176 MET A N 1
ATOM 1412 C CA . MET A 1 176 ? -11.360 4.805 -10.260 1.00 89.44 176 MET A CA 1
ATOM 1413 C C . MET A 1 176 ? -12.000 3.716 -9.392 1.00 89.44 176 MET A C 1
ATOM 1415 O O . MET A 1 176 ? -13.056 3.947 -8.799 1.00 89.44 176 MET A O 1
ATOM 1419 N N . GLN A 1 177 ? -11.382 2.538 -9.323 1.00 93.94 177 GLN A N 1
ATOM 1420 C CA . GLN A 1 177 ? -11.906 1.384 -8.604 1.00 93.94 177 GLN A CA 1
ATOM 1421 C C . GLN A 1 177 ? -11.880 1.628 -7.089 1.00 93.94 177 GLN A C 1
ATOM 1423 O O . GLN A 1 177 ? -10.964 2.250 -6.551 1.00 93.94 177 GLN A O 1
ATOM 1428 N N . ILE A 1 178 ? -12.908 1.119 -6.408 1.00 93.38 178 ILE A N 1
ATOM 1429 C CA . ILE A 1 178 ? -13.005 1.110 -4.948 1.00 93.38 178 ILE A CA 1
ATOM 1430 C C . ILE A 1 178 ? -12.800 -0.328 -4.492 1.00 93.38 178 ILE A C 1
ATOM 1432 O O . ILE A 1 178 ? -13.567 -1.217 -4.860 1.00 93.38 178 ILE A O 1
ATOM 1436 N N . ILE A 1 179 ? -11.777 -0.544 -3.677 1.00 92.75 179 ILE A N 1
ATOM 1437 C CA . ILE A 1 179 ? -11.447 -1.844 -3.100 1.00 92.75 179 ILE A CA 1
ATOM 1438 C C . ILE A 1 179 ? -12.096 -1.911 -1.727 1.00 92.75 179 ILE A C 1
ATOM 1440 O O . ILE A 1 179 ? -11.942 -0.987 -0.938 1.00 92.75 179 ILE A O 1
ATOM 1444 N N . THR A 1 180 ? -12.835 -2.976 -1.435 1.00 91.44 180 THR A N 1
ATOM 1445 C CA . THR A 1 180 ? -13.447 -3.192 -0.114 1.00 91.44 180 THR A CA 1
ATOM 1446 C C . THR A 1 180 ? -12.682 -4.288 0.608 1.00 91.44 180 THR A C 1
ATOM 1448 O O . THR A 1 180 ? -12.291 -5.266 -0.024 1.00 91.44 180 THR A O 1
ATOM 1451 N N . ALA A 1 181 ? -12.444 -4.105 1.906 1.00 88.12 181 ALA A N 1
ATOM 1452 C CA . ALA A 1 181 ? -11.668 -5.046 2.694 1.00 88.12 181 ALA A CA 1
ATOM 1453 C C . ALA A 1 181 ? -12.360 -6.411 2.777 1.00 88.12 181 ALA A C 1
ATOM 1455 O O . ALA A 1 181 ? -13.586 -6.483 2.854 1.00 88.12 181 ALA A O 1
ATOM 1456 N N . VAL A 1 182 ? -11.563 -7.47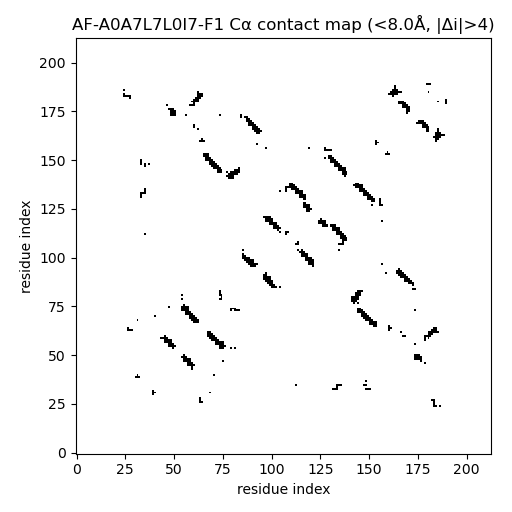8 2.812 1.00 76.00 182 VAL A N 1
ATOM 1457 C CA . VAL A 1 182 ? -12.010 -8.836 3.156 1.00 76.00 182 VAL A CA 1
ATOM 1458 C C . VAL A 1 182 ? -11.509 -9.166 4.568 1.00 76.00 182 VAL A C 1
ATOM 1460 O O . VAL A 1 182 ? -10.348 -8.892 4.867 1.00 76.00 182 VAL A O 1
ATOM 1463 N N . GLY A 1 183 ? -12.364 -9.728 5.433 1.00 64.56 183 GLY A N 1
ATOM 1464 C CA . GLY A 1 183 ? -11.965 -10.187 6.774 1.00 64.56 183 GLY A CA 1
ATOM 1465 C C . GLY A 1 183 ? -13.028 -10.066 7.870 1.00 64.56 183 GLY A C 1
ATOM 1466 O O . GLY A 1 183 ? -14.036 -9.367 7.709 1.00 64.56 183 GLY A O 1
ATOM 1467 N N . GLY A 1 184 ? -12.787 -10.770 8.983 1.00 51.28 184 GLY A N 1
ATOM 1468 C CA . GLY A 1 184 ? -13.749 -11.121 10.038 1.00 51.28 184 GLY A CA 1
ATOM 1469 C C . GLY A 1 184 ? -14.615 -9.999 10.630 1.00 51.28 184 GLY A C 1
ATOM 1470 O O . GLY A 1 184 ? -15.751 -10.256 11.022 1.00 51.28 184 GLY A O 1
ATOM 1471 N N . SER A 1 185 ? -14.167 -8.741 10.635 1.00 51.38 185 SER A N 1
ATOM 1472 C CA . SER A 1 185 ? -14.958 -7.625 11.186 1.00 51.38 185 SER A CA 1
ATOM 1473 C C . SER A 1 185 ? -15.866 -6.933 10.152 1.00 51.38 185 SER A C 1
ATOM 1475 O O . SER A 1 185 ? -16.629 -6.046 10.498 1.00 51.38 185 SER A O 1
ATOM 1477 N N . THR A 1 186 ? -15.874 -7.326 8.873 1.00 51.00 186 THR A N 1
ATOM 1478 C CA . THR A 1 186 ? -16.679 -6.639 7.827 1.00 51.00 186 THR A CA 1
ATOM 1479 C C . THR A 1 186 ? -18.122 -7.146 7.676 1.00 51.00 186 THR A C 1
ATOM 1481 O O . THR A 1 186 ? -18.875 -6.644 6.837 1.00 51.00 186 THR A O 1
ATOM 1484 N N . GLY A 1 187 ? -18.560 -8.093 8.518 1.00 46.19 187 GLY A N 1
ATOM 1485 C CA . GLY A 1 187 ? -19.900 -8.690 8.439 1.00 46.19 187 GLY A CA 1
ATOM 1486 C C . GLY A 1 187 ? -20.209 -9.308 7.058 1.00 46.19 187 GLY A C 1
ATOM 1487 O O . GLY A 1 187 ? -19.355 -9.346 6.176 1.00 46.19 187 GLY A O 1
ATOM 1488 N N . PRO A 1 188 ? -21.435 -9.796 6.804 1.00 45.88 188 PRO A N 1
ATOM 1489 C CA . PRO A 1 188 ? -21.789 -10.483 5.550 1.00 45.88 188 PRO A CA 1
ATOM 1490 C C . PRO A 1 188 ? -21.691 -9.644 4.256 1.00 45.88 188 PRO A C 1
ATOM 1492 O O . PRO A 1 188 ? -22.048 -10.133 3.183 1.00 45.88 188 PRO A O 1
ATOM 1495 N N . PHE A 1 189 ? -21.232 -8.391 4.308 1.00 44.38 189 PHE A N 1
ATOM 1496 C CA . PHE A 1 189 ? -21.264 -7.468 3.170 1.00 44.38 189 PHE A CA 1
ATOM 1497 C C . PHE A 1 189 ? -20.244 -7.785 2.062 1.00 44.38 189 PHE A C 1
ATOM 1499 O O . PHE A 1 189 ? -20.385 -7.278 0.950 1.00 44.38 189 PHE A O 1
ATOM 1506 N N . VAL A 1 190 ? -19.264 -8.664 2.301 1.00 48.09 190 VAL A N 1
ATOM 1507 C CA . VAL A 1 190 ? -18.181 -8.930 1.331 1.00 48.09 190 VAL A CA 1
ATOM 1508 C C . VAL A 1 190 ? -18.498 -10.060 0.335 1.00 48.09 190 VAL A C 1
ATOM 1510 O O . VAL A 1 190 ? -17.918 -10.112 -0.750 1.00 48.09 190 VAL A O 1
ATOM 1513 N N . LEU A 1 191 ? -19.502 -10.906 0.588 1.00 43.44 191 LEU A N 1
ATOM 1514 C CA . LEU A 1 191 ? -19.901 -11.949 -0.377 1.00 43.44 191 LEU A CA 1
ATOM 1515 C C . LEU A 1 191 ? -20.765 -11.427 -1.538 1.00 43.44 191 LEU A C 1
ATOM 1517 O O . LEU A 1 191 ? -20.835 -12.067 -2.590 1.00 43.44 191 LEU A O 1
ATOM 1521 N N . ALA A 1 192 ? -21.382 -10.249 -1.405 1.00 46.06 192 ALA A N 1
ATOM 1522 C CA . ALA A 1 192 ? -22.238 -9.698 -2.457 1.00 46.06 192 ALA A CA 1
ATOM 1523 C C . ALA A 1 192 ? -21.438 -9.228 -3.690 1.00 46.06 192 ALA A C 1
ATOM 1525 O O . ALA A 1 192 ? -21.894 -9.407 -4.817 1.00 46.06 192 ALA A O 1
ATOM 1526 N N . GLY A 1 193 ? -20.224 -8.692 -3.510 1.00 39.31 193 GLY A N 1
ATOM 1527 C CA . GLY A 1 193 ? -19.410 -8.175 -4.621 1.00 39.31 193 GLY A CA 1
ATOM 1528 C C . GLY A 1 193 ? -18.886 -9.271 -5.555 1.00 39.31 193 GLY A C 1
ATOM 1529 O O . GLY A 1 193 ? -19.013 -9.172 -6.775 1.00 39.31 193 GLY A O 1
ATOM 1530 N N . VAL A 1 194 ? -18.364 -10.362 -4.987 1.00 44.69 194 VAL A N 1
ATOM 1531 C CA . VAL A 1 194 ? -17.872 -11.518 -5.758 1.00 44.69 194 VAL A CA 1
ATOM 1532 C C . VAL A 1 194 ? -19.041 -12.332 -6.334 1.00 44.69 194 VAL A C 1
ATOM 1534 O O . VAL A 1 194 ? -18.986 -12.767 -7.487 1.00 44.69 194 VAL A O 1
ATOM 1537 N N . GLY A 1 195 ? -20.144 -12.467 -5.587 1.00 40.56 195 GLY A N 1
ATOM 1538 C CA . GLY A 1 195 ? -21.351 -13.162 -6.044 1.00 40.56 195 GLY A CA 1
ATOM 1539 C C . GLY A 1 195 ? -22.031 -12.496 -7.246 1.00 40.56 195 GLY A C 1
ATOM 1540 O O . GLY A 1 195 ? -22.435 -13.191 -8.180 1.00 40.56 195 GLY A O 1
ATOM 1541 N N . VAL A 1 196 ? -22.102 -11.159 -7.283 1.00 48.88 196 VAL A N 1
ATOM 1542 C CA . VAL A 1 196 ? -22.699 -10.417 -8.411 1.00 48.88 196 VAL A CA 1
ATOM 1543 C C . VAL A 1 196 ? -21.858 -10.550 -9.684 1.00 48.88 196 VAL A C 1
ATOM 1545 O O . VAL A 1 196 ? -22.425 -10.705 -10.766 1.00 48.88 196 VAL A O 1
ATOM 1548 N N . ILE A 1 197 ? -20.524 -10.577 -9.583 1.00 47.66 197 ILE A N 1
ATOM 1549 C CA . ILE A 1 197 ? -19.641 -10.757 -10.748 1.00 47.66 197 ILE A CA 1
ATOM 1550 C C . ILE A 1 197 ? -19.780 -12.174 -11.324 1.00 47.66 197 ILE A C 1
ATOM 1552 O O . ILE A 1 197 ? -19.939 -12.325 -12.537 1.00 47.66 197 ILE A O 1
ATOM 1556 N N . ILE A 1 198 ? -19.811 -13.211 -10.476 1.00 53.97 198 ILE A N 1
ATOM 1557 C CA . ILE A 1 198 ? -20.015 -14.603 -10.918 1.00 53.97 198 ILE A CA 1
ATOM 1558 C C . ILE A 1 198 ? -21.416 -14.785 -11.525 1.00 53.97 198 ILE A C 1
ATOM 1560 O O . ILE A 1 198 ? -21.555 -15.414 -12.578 1.00 53.97 198 ILE A O 1
ATOM 1564 N N . ALA A 1 199 ? -22.453 -14.191 -10.924 1.00 49.97 199 ALA A N 1
ATOM 1565 C CA . ALA A 1 199 ? -23.816 -14.245 -11.448 1.00 49.97 199 ALA A CA 1
ATOM 1566 C C . ALA A 1 199 ? -23.948 -13.518 -12.799 1.00 49.97 199 ALA A C 1
ATOM 1568 O O . ALA A 1 199 ? -24.545 -14.059 -13.733 1.00 49.97 199 ALA A O 1
ATOM 1569 N N . ALA A 1 200 ? -23.336 -12.339 -12.953 1.00 48.94 200 ALA A N 1
ATOM 1570 C CA . ALA A 1 200 ? -23.332 -11.598 -14.212 1.00 48.94 200 ALA A CA 1
ATOM 1571 C C . ALA A 1 200 ? -22.593 -12.364 -15.325 1.00 48.94 200 ALA A C 1
ATOM 1573 O O . ALA A 1 200 ? -23.115 -12.488 -16.438 1.00 48.94 200 ALA A O 1
ATOM 1574 N N . PHE A 1 201 ? -21.433 -12.961 -15.025 1.00 49.44 201 PHE A N 1
ATOM 1575 C CA . PHE A 1 201 ? -20.687 -13.789 -15.981 1.00 49.44 201 PHE A CA 1
ATOM 1576 C C . PHE A 1 201 ? -21.450 -15.069 -16.363 1.00 49.44 201 PHE A C 1
ATOM 1578 O O . PHE A 1 201 ? -21.481 -15.458 -17.537 1.00 49.44 201 PHE A O 1
ATOM 1585 N N . GLY A 1 202 ? -22.118 -15.704 -15.394 1.00 51.41 202 GLY A N 1
ATOM 1586 C CA . GLY A 1 202 ? -22.969 -16.876 -15.609 1.00 51.41 202 GLY A CA 1
ATOM 1587 C C . GLY A 1 202 ? -24.158 -16.582 -16.528 1.00 51.41 202 GLY A C 1
ATOM 1588 O O . GLY A 1 202 ? -24.385 -17.307 -17.501 1.00 51.41 202 GLY A O 1
ATOM 1589 N N . ILE A 1 203 ? -24.869 -15.474 -16.289 1.00 57.06 203 ILE A N 1
ATOM 1590 C CA . ILE A 1 203 ? -25.993 -15.028 -17.127 1.00 57.06 203 ILE A CA 1
ATOM 1591 C C . ILE A 1 203 ? -25.513 -14.678 -18.543 1.00 57.06 203 ILE A C 1
ATOM 1593 O O . ILE A 1 203 ? -26.146 -15.078 -19.525 1.00 57.06 203 ILE A O 1
ATOM 1597 N N . PHE A 1 204 ? -24.376 -13.990 -18.683 1.00 55.62 204 PHE A N 1
ATOM 1598 C CA . PHE A 1 204 ? -23.842 -13.601 -19.992 1.00 55.62 204 PHE A CA 1
ATOM 1599 C C . PHE A 1 204 ? -23.434 -14.820 -20.842 1.00 55.62 204 PHE A C 1
ATOM 1601 O O . PHE A 1 204 ? -23.756 -14.896 -22.032 1.00 55.62 204 PHE A O 1
ATOM 1608 N N . LYS A 1 205 ? -22.806 -15.834 -20.226 1.00 53.66 205 LYS A N 1
ATOM 1609 C CA . LYS A 1 205 ? -22.428 -17.090 -20.899 1.00 53.66 205 LYS A CA 1
ATOM 1610 C C . LYS A 1 205 ? -23.644 -17.958 -21.250 1.00 53.66 205 LYS A C 1
ATOM 1612 O O . LYS A 1 205 ? -23.659 -18.582 -22.312 1.00 53.66 205 LYS A O 1
ATOM 1617 N N . TYR A 1 206 ? -24.680 -17.972 -20.407 1.00 54.06 206 TYR A N 1
ATOM 1618 C CA . TYR A 1 206 ? -25.932 -18.684 -20.684 1.00 54.06 206 TYR A CA 1
ATOM 1619 C C . TYR A 1 206 ? -26.715 -18.056 -21.849 1.00 54.06 206 TYR A C 1
ATOM 1621 O O . TYR A 1 206 ? -27.201 -18.778 -22.720 1.00 54.06 206 TYR A O 1
ATOM 1629 N N . ARG A 1 207 ? -26.776 -16.718 -21.938 1.00 55.84 207 ARG A N 1
ATOM 1630 C CA . ARG A 1 207 ? -27.470 -16.020 -23.039 1.00 55.84 207 ARG A CA 1
ATOM 1631 C C . ARG A 1 207 ? -26.804 -16.252 -24.399 1.00 55.84 207 ARG A C 1
ATOM 1633 O O . ARG A 1 207 ? -27.515 -16.508 -25.366 1.00 55.84 207 ARG A O 1
ATOM 1640 N N . LYS A 1 208 ? -25.465 -16.277 -24.481 1.00 48.62 208 LYS A N 1
ATOM 1641 C CA . LYS A 1 208 ? -24.759 -16.599 -25.742 1.00 48.62 208 LYS A CA 1
ATOM 1642 C C . LYS A 1 208 ? -25.036 -18.017 -26.256 1.00 48.62 208 LYS A C 1
ATOM 1644 O O . LYS A 1 208 ? -25.080 -18.217 -27.463 1.00 48.62 208 LYS A O 1
ATOM 1649 N N . ARG A 1 209 ? -25.282 -18.993 -25.373 1.00 49.19 209 ARG A N 1
ATOM 1650 C CA . ARG A 1 209 ? -25.595 -20.380 -25.775 1.00 49.19 209 ARG A CA 1
ATOM 1651 C C . ARG A 1 209 ? -27.009 -20.570 -26.333 1.00 49.19 209 ARG A C 1
ATOM 1653 O O . ARG A 1 209 ? -27.242 -21.571 -26.993 1.00 49.19 209 ARG A O 1
ATOM 1660 N N . LYS A 1 210 ? -27.942 -19.645 -26.082 1.00 44.72 210 LYS A N 1
ATOM 1661 C CA . LYS A 1 210 ? -29.305 -19.706 -26.646 1.00 44.72 210 LYS A CA 1
ATOM 1662 C C . LYS A 1 210 ? -29.449 -19.022 -28.006 1.00 44.72 210 LYS A C 1
ATOM 1664 O O . LYS A 1 210 ? -30.415 -19.307 -28.695 1.00 44.72 210 LYS A O 1
ATOM 1669 N N . ILE A 1 211 ? -28.520 -18.141 -28.377 1.00 46.94 211 ILE A N 1
ATOM 1670 C CA . ILE A 1 211 ? -28.535 -17.446 -29.678 1.00 46.94 211 ILE A CA 1
ATOM 1671 C C . ILE A 1 211 ? -27.871 -18.305 -30.771 1.00 46.94 211 ILE A C 1
ATOM 1673 O O . ILE A 1 211 ? -28.098 -18.090 -31.953 1.00 46.94 211 ILE A O 1
ATOM 1677 N N . VAL A 1 212 ? -27.097 -19.321 -30.378 1.00 45.47 212 VAL A N 1
ATOM 1678 C CA . VAL A 1 212 ? -26.559 -20.347 -31.279 1.00 45.47 212 VAL A CA 1
ATOM 1679 C C . VAL A 1 212 ? -27.382 -21.626 -31.111 1.00 45.47 212 VAL A C 1
ATOM 1681 O O . VAL A 1 212 ? -26.950 -22.570 -30.450 1.00 45.47 212 VAL A O 1
ATOM 1684 N N . LYS A 1 213 ? -28.603 -21.621 -31.642 1.00 37.91 213 LYS A N 1
ATOM 1685 C CA . LYS A 1 213 ? -29.380 -22.813 -31.994 1.00 37.91 213 LYS A CA 1
ATOM 1686 C C . LYS A 1 213 ? -30.297 -22.484 -33.157 1.00 37.91 213 LYS A C 1
ATOM 1688 O O . LYS A 1 213 ? -30.957 -21.428 -33.072 1.00 37.91 213 LYS A O 1
#

Organism: NCBI:txid2714036

Sequence (213 aa):
MRKIIFTLMILFGVGMSFEPTVVSAATDDFNIKIDGKFADWDDKPKHDVYYDYGPVKEASLLADDKYIYYYVSMSKSHKDTYPFQTIDYQLTVGNRQHTIYIKNAWDIKPNKNTKVLLQDTSNGDRNLVNSPAIVHRFVGPGYDYAIMECRIPYEDLDATSMAGQKISMKTPQLGMQIITAVGGSTGPFVLAGVGVIIAAFGIFKYRKRKIVK

Foldseek 3Di:
DDDDDDDDDDDDDDPPPPPPPPPQFPQCPLVDDQPPPCPSCPPADKDWAADPDDATKIKAWADGQWKIKIKIKLHPPQQAADEDDFWQWFKDWFPDTWTWGWAPRPCQDEQDKDWIWIWGPPPPTHTQVVKTKIKGWYDDDRYTIIMMIIMGTQVSVVGGQAALIWIWIDHVVGHGDIGTHDGRRNHPPVVVVVVVVVVVVVVVVVVVVVVVD

InterPro domains:
  IPR026409 Firmicu-CTERM protein-sorting domain [TIGR04145] (32-210)

pLDDT: mean 80.28, std 23.3, range [29.91, 98.75]

Secondary structure (DSSP, 8-state):
-----------------------PPP--------SS--GGGTTS--EEE--SSSPPEEEEEEE-SSEEEEEEES-TTS--B-PPP-S-EEEEETTEEEEEEEET-TT--BTEEEEEEEEE-TTS-EE-TT--EEEEEEEETTEEEEEEEEEEEGGGGT----TT--EEEE-TTT-S-EEE-BSGGGGGGGHHHHHHHHHHHHHHHHHHHHH--

Radius of gyration: 23.28 Å; Cα contacts (8 Å, |Δi|>4): 419; chains: 1; bounding box: 79×68×49 Å

Solvent-accessible surface area (backbone atoms only — not comparable to full-atom values): 12251 Å² total; per-residue (Å²): 133,91,83,86,87,78,91,81,86,76,88,75,90,70,86,73,75,77,67,78,78,78,72,73,52,57,85,58,76,73,76,70,70,87,75,71,74,66,68,66,48,71,87,51,74,69,42,79,29,38,50,102,66,77,69,48,17,31,34,30,46,34,32,36,78,62,36,39,37,40,37,40,30,46,30,63,82,78,53,42,70,33,82,76,80,46,57,53,37,36,38,30,55,59,93,45,72,36,33,33,31,46,40,80,60,90,76,65,47,76,70,34,75,34,74,37,41,40,26,37,54,69,79,77,64,42,69,27,85,81,24,56,30,30,37,34,26,49,63,57,94,76,22,36,26,29,37,38,39,32,40,36,41,37,65,68,72,79,45,74,71,47,79,49,38,51,40,34,42,32,36,70,87,56,16,81,51,74,48,64,40,52,46,42,27,30,47,84,68,60,60,56,64,60,49,50,53,53,50,52,53,49,52,54,57,54,54,58,60,65,74,69,115

Nearest PDB structures (foldseek):
  5xey-assembly1_D  TM=3.951E-01  e=1.909E+00  Mycobacteroides abscessus ATCC 19977
  4c94-assembly4_D  TM=3.922E-01  e=5.546E+00  Fragaria x ananassa
  1e09-assembly1_A  TM=2.694E-01  e=8.056E+00  Prunus avium
  6r0x-assembly1_D  TM=1.522E-01  e=1.062E+00  Homo sapiens

Mean predicted aligned error: 12.05 Å